Protein 9JIT (pdb70)

Nearest PDB structures (foldseek):
  7kqx-assembly1_C  TM=1.008E+00  e=2.133E-24  Homo sapiens
  5eiz-assembly1_C  TM=1.008E+00  e=2.272E-24  Homo sapiens
  6oy8-assembly1_C  TM=1.008E+00  e=4.822E-24  Homo sapiens
  6oye-assembly1_C  TM=1.008E+00  e=5.820E-24  Homo sapiens
  5v70-assembly1_C  TM=1.008E+00  e=1.024E-23  Homo sapiens

Solvent-accessible surface area: 13210 Å² total; per-residue (Å²): 16,14,2,35,0,13,0,32,6,68,113,102,58,6,50,148,51,4,25,53,33,1,4,102,56,0,8,132,39,2,65,52,64,63,117,92,1,0,0,4,0,20,21,87,34,49,3,6,9,24,40,42,79,91,58,0,0,2,0,29,0,16,2,54,26,99,23,23,38,64,65,0,120,69,4,0,144,47,0,0,34,10,1,30,94,90,6,176,1,52,30,69,30,0,9,0,3,2,35,85,17,101,32,31,32,8,0,67,65,56,43,14,54,105,14,12,0,34,0,12,0,31,8,68,112,101,57,7,51,144,52,6,23,55,33,0,4,105,63,0,6,148,42,4,61,47,59,76,117,63,0,0,0,4,1,22,20,88,33,44,4,4,10,25,42,39,87,109,54,0,0,2,0,27,0,17,3,52,26,100,22,23,29,65,72,0,113,67,3,0,145,42,1,0,32,10,0,29,98,93,6,179,2,50,30,66,37,0,9,0,3,2,33,86,16,102,31,29,30,8,0,64,64,61,44,16,64,96,18,14,1,34,0,12,0,31,8,68,100,104,57,5,48,144,50,4,27,70,47,0,6,87,40,1,10,129,39,2,64,52,64,64,115,92,0,0,0,4,1,20,20,86,33,47,3,3,9,30,42,38,86,112,54,0,0,1,0,27,0,15,2,57,26,97,22,23,29,71,66,0,101,69,4,0,144,47,1,0,34,16,1,30,106,89,5,181,1,50,31,65,36,0,10,0,3,2,33,84,18,99,33,30,31,8,0,67,61,63,43,15,56,110

Organism: Homo sapiens (NCBI:txid9606)

GO terms:
  GO:0005737 cytoplasm (C, IDA)
  GO:0005886 plasma membrane (C, IDA)
  GO:0030336 negative regulation of cell migration (P, IMP)
  GO:0050178 phenylpyruvate tautomerase activity (F, IDA)
  GO:0005576 extracellular region (C, EXP)
  GO:0005737 cytoplasm (C, EXP)
  GO:0050178 phenylpyruvate tautomerase activity (F, EXP)
  GO:0070207 protein homotrimerization (P, IPI)
  GO:1904813 ficolin-1-rich granule lumen (C, TAS)
  GO:0034774 secretory granule lumen (C, TAS)
  GO:0005576 extracellular region (C, TAS)
  GO:0042802 identical protein binding (F, IPI)
  GO:0005515 protein binding (F, IPI)
  GO:0001819 positive regulation of cytokine production (P, IDA)
  GO:0005126 cytokine receptor binding (F, IDA)
  GO:0005576 extracellular region (C, IDA)
  GO:0009986 cell surface (C, IDA)
  GO:0042327 positive regulation of phosphorylation (P, IDA)
  GO:0043518 negative regulation of DNA damage response, signal transduction by p53 class mediator (P, IDA)
  GO:0010629 negative regulation of gene expression (P, IDA)

InterPro domains:
  IPR001398 Macrophage migration inhibitory factor [PF01187] (2-115)
  IPR001398 Macrophage migration inhibitory factor [PTHR11954] (1-114)
  IPR014347 Tautomerase/MIF superfamily [G3DSA:3.30.429.10] (1-115)
  IPR014347 Tautomerase/MIF superfamily [SSF55331] (2-115)
  IPR019829 Macrophage migration inhibitory factor, conserved site [PS01158] (55-69)

Structure (mmCIF, N/CA/C/O backbone):
data_9JIT
#
_entry.id   9JIT
#
_cell.length_a   67.789
_cell.length_b   67.932
_cell.length_c   86.771
_cell.angle_alpha   90.000
_cell.angle_beta   90.000
_cell.angle_gamma   90.000
#
_symmetry.space_group_name_H-M   'P 21 21 21'
#
loop_
_entity.id
_entity.type
_entity.pdbx_description
1 polymer 'Macrophage migration inhibitory factor'
2 non-polymer 'SULFATE ION'
3 non-polymer GLYCEROL
4 non-polymer 'ISOPROPYL ALCOHOL'
5 water water
#
loop_
_atom_site.group_PDB
_atom_site.id
_atom_site.type_symbol
_atom_site.label_atom_id
_atom_site.label_alt_id
_atom_site.label_comp_id
_atom_site.label_asym_id
_atom_site.label_entity_id
_atom_site.label_seq_id
_atom_site.pdbx_PDB_ins_code
_atom_site.Cartn_x
_atom_site.Cartn_y
_atom_site.Cartn_z
_atom_site.occupancy
_atom_site.B_iso_or_equiv
_atom_site.auth_seq_id
_atom_site.auth_comp_id
_atom_site.auth_asym_id
_atom_site.auth_atom_id
_atom_site.pdbx_PDB_model_num
ATOM 1 N N . PRO A 1 2 ? -30.722 19.082 -12.073 1.000 13.226 2 PRO A N 1
ATOM 2 C CA . PRO A 1 2 ? -29.537 18.439 -11.400 1.000 12.689 2 PRO A CA 1
ATOM 3 C C . PRO A 1 2 ? -30.034 17.176 -10.767 1.000 12.106 2 PRO A C 1
ATOM 4 O O . PRO A 1 2 ? -31.233 17.080 -10.443 1.000 14.365 2 PRO A O 1
ATOM 8 N N . MET A 1 3 ? -29.145 16.247 -10.562 1.000 10.836 3 MET A N 1
ATOM 9 C CA . MET A 1 3 ? -29.528 15.076 -9.816 1.000 11.722 3 MET A CA 1
ATOM 10 C C . MET A 1 3 ? -28.410 14.674 -8.874 1.000 10.009 3 MET A C 1
ATOM 11 O O . MET A 1 3 ? -27.224 14.785 -9.161 1.000 11.409 3 MET A O 1
ATOM 16 N N . PHE A 1 4 ? -28.845 14.241 -7.695 1.000 9.782 4 PHE A N 1
ATOM 17 C CA . PHE A 1 4 ? -27.962 13.937 -6.579 1.000 9.304 4 PHE A CA 1
ATOM 18 C C . PHE A 1 4 ? -28.276 12.555 -6.045 1.000 8.916 4 PHE A C 1
ATOM 19 O O . PHE A 1 4 ? -29.458 12.251 -5.812 1.000 10.256 4 PHE A O 1
ATOM 27 N N . ILE A 1 5 ? -27.251 11.748 -5.815 1.000 8.829 5 ILE A N 1
ATOM 28 C CA . ILE A 1 5 ? -27.394 10.458 -5.164 1.000 8.727 5 ILE A CA 1
ATOM 29 C C . ILE A 1 5 ? -26.482 10.429 -3.946 1.000 8.976 5 ILE A C 1
ATOM 30 O O . ILE A 1 5 ? -25.330 10.858 -4.005 1.000 9.371 5 ILE A O 1
ATOM 35 N N A VAL A 1 6 ? -27.007 9.859 -2.854 0.500 9.117 6 VAL A N 1
ATOM 36 N N B VAL A 1 6 ? -27.014 9.859 -2.854 0.500 9.185 6 VAL A N 1
ATOM 37 C CA A VAL A 1 6 ? -26.206 9.538 -1.677 0.500 9.493 6 VAL A CA 1
ATOM 38 C CA B VAL A 1 6 ? -26.279 9.533 -1.636 0.500 9.632 6 VAL A CA 1
ATOM 39 C C A VAL A 1 6 ? -26.352 8.050 -1.384 0.500 9.355 6 VAL A C 1
ATOM 40 C C B VAL A 1 6 ? -26.362 8.033 -1.417 0.500 9.326 6 VAL A C 1
ATOM 41 O O A VAL A 1 6 ? -27.456 7.554 -1.144 0.500 10.379 6 VAL A O 1
ATOM 42 O O B VAL A 1 6 ? -27.454 7.534 -1.140 0.500 10.317 6 VAL A O 1
ATOM 49 N N . ASN A 1 7 ? -25.222 7.340 -1.448 1.000 9.104 7 ASN A N 1
ATOM 50 C CA . ASN A 1 7 ? -25.112 5.959 -1.026 1.000 9.474 7 ASN A CA 1
ATOM 51 C C . ASN A 1 7 ? -24.578 5.941 0.395 1.000 9.481 7 ASN A C 1
ATOM 52 O O . ASN A 1 7 ? -23.548 6.542 0.660 1.000 10.036 7 ASN A O 1
ATOM 57 N N . THR A 1 8 ? -25.262 5.252 1.314 1.000 9.733 8 THR A N 1
ATOM 58 C CA . THR A 1 8 ? -24.851 5.240 2.707 1.000 9.860 8 THR A CA 1
ATOM 59 C C . THR A 1 8 ? -25.144 3.900 3.357 1.000 9.944 8 THR A C 1
ATOM 60 O O . THR A 1 8 ? -26.070 3.181 2.980 1.000 10.389 8 THR A O 1
ATOM 64 N N . ASN A 1 9 ? -24.340 3.602 4.378 1.000 10.366 9 ASN A N 1
ATOM 65 C CA . ASN A 1 9 ? -24.566 2.470 5.252 1.000 11.098 9 ASN A CA 1
ATOM 66 C C . ASN A 1 9 ? -25.521 2.780 6.392 1.000 12.081 9 ASN A C 1
ATOM 67 O O . ASN A 1 9 ? -25.899 1.861 7.126 1.000 14.918 9 ASN A O 1
ATOM 72 N N . VAL A 1 10 ? -25.955 4.015 6.563 1.000 11.828 10 VAL A N 1
ATOM 73 C CA . VAL A 1 10 ? -26.966 4.346 7.565 1.000 13.254 10 VAL A CA 1
ATOM 74 C C . VAL A 1 10 ? -28.254 3.593 7.232 1.000 13.576 10 VAL A C 1
ATOM 75 O O . VAL A 1 10 ? -28.647 3.507 6.048 1.000 13.695 10 VAL A O 1
ATOM 79 N N . PRO A 1 11 ? -28.945 3.021 8.242 1.000 14.055 11 PRO A N 1
ATOM 80 C CA . PRO A 1 11 ? -30.165 2.283 7.946 1.000 15.557 11 PRO A CA 1
ATOM 81 C C . PRO A 1 11 ? -31.310 3.172 7.499 1.000 14.678 11 PRO A C 1
ATOM 82 O O . PRO A 1 11 ? -31.399 4.338 7.886 1.000 15.614 11 PRO A O 1
ATOM 86 N N . ARG A 1 12 ? -32.264 2.565 6.788 1.000 15.115 12 ARG A N 1
ATOM 87 C CA . ARG A 1 12 ? -33.385 3.337 6.268 1.000 15.958 12 ARG A CA 1
ATOM 88 C C . ARG A 1 12 ? -34.153 4.041 7.391 1.000 16.714 12 ARG A C 1
ATOM 89 O O . ARG A 1 12 ? -34.606 5.163 7.181 1.000 18.039 12 ARG A O 1
ATOM 97 N N . ALA A 1 13 ? -34.323 3.398 8.559 1.000 18.405 13 ALA A N 1
ATOM 98 C CA . ALA A 1 13 ? -35.144 3.975 9.608 1.000 20.569 13 ALA A CA 1
ATOM 99 C C . ALA A 1 13 ? -34.486 5.213 10.190 1.000 19.709 13 ALA A C 1
ATOM 100 O O . ALA A 1 13 ? -35.165 5.986 10.844 1.000 22.845 13 ALA A O 1
ATOM 102 N N . SER A 1 14 ? -33.182 5.390 9.979 1.000 17.677 14 SER A N 1
ATOM 103 C CA . SER A 1 14 ? -32.439 6.550 10.423 1.000 17.804 14 SER A CA 1
ATOM 104 C C . SER A 1 14 ? -32.437 7.716 9.422 1.000 18.103 14 SER A C 1
ATOM 105 O O . SER A 1 14 ? -31.834 8.761 9.666 1.000 22.137 14 SER A O 1
ATOM 108 N N . VAL A 1 15 ? -33.059 7.553 8.258 1.000 15.459 15 VAL A N 1
ATOM 109 C CA . VAL A 1 15 ? -33.248 8.658 7.330 1.000 15.413 15 VAL A CA 1
ATOM 110 C C . VAL A 1 15 ? -34.526 9.377 7.734 1.000 16.108 15 VAL A C 1
ATOM 111 O O . VAL A 1 15 ? -35.598 8.761 7.681 1.000 18.435 15 VAL A O 1
ATOM 115 N N . PRO A 1 16 ? -34.469 10.626 8.201 1.000 15.605 16 PRO A N 1
ATOM 116 C CA . PRO A 1 16 ? -35.654 11.235 8.778 1.000 16.043 16 PRO A CA 1
ATOM 117 C C . PRO A 1 16 ? -36.695 11.567 7.733 1.000 14.837 16 PRO A C 1
ATOM 118 O O . PRO A 1 16 ? -36.391 11.872 6.577 1.000 15.028 16 PRO A O 1
ATOM 122 N N . ASP A 1 17 ? -37.938 11.609 8.179 1.000 15.015 17 ASP A N 1
ATOM 123 C CA . ASP A 1 17 ? -39.001 12.112 7.339 1.000 15.288 17 ASP A CA 1
ATOM 124 C C . ASP A 1 17 ? -38.682 13.541 6.900 1.000 14.147 17 ASP A C 1
ATOM 125 O O . ASP A 1 17 ? -38.164 14.340 7.677 1.000 16.253 17 ASP A O 1
ATOM 130 N N . GLY A 1 18 ? -38.934 13.805 5.609 1.000 13.948 18 GLY A N 1
ATOM 131 C CA . GLY A 1 18 ? -38.687 15.097 5.032 1.000 14.096 18 GLY A CA 1
ATOM 132 C C . GLY A 1 18 ? -37.335 15.265 4.367 1.000 12.668 18 GLY A C 1
ATOM 133 O O . GLY A 1 18 ? -37.079 16.310 3.777 1.000 13.405 18 GLY A O 1
ATOM 134 N N . PHE A 1 19 ? -36.467 14.259 4.476 1.000 12.316 19 PHE A N 1
ATOM 135 C CA . PHE A 1 19 ? -35.102 14.411 4.019 1.000 12.524 19 PHE A CA 1
ATOM 136 C C . PHE A 1 19 ? -34.996 14.664 2.516 1.000 11.623 19 PHE A C 1
ATOM 137 O O . PHE A 1 19 ? -34.216 15.504 2.080 1.000 12.349 19 PHE A O 1
ATOM 145 N N A LEU A 1 20 ? -35.740 13.888 1.694 0.500 11.486 20 LEU A N 1
ATOM 146 N N B LEU A 1 20 ? -35.736 13.924 1.707 0.500 11.628 20 LEU A N 1
ATOM 147 C CA A LEU A 1 20 ? -35.700 14.067 0.235 0.500 11.251 20 LEU A CA 1
ATOM 148 C CA B LEU A 1 20 ? -35.571 14.153 0.280 0.500 11.393 20 LEU A CA 1
ATOM 149 C C A LEU A 1 20 ? -36.123 15.490 -0.131 0.500 11.060 20 LEU A C 1
ATOM 150 C C B LEU A 1 20 ? -36.106 15.521 -0.130 0.500 11.163 20 LEU A C 1
ATOM 151 O O A LEU A 1 20 ? -35.540 16.123 -1.019 0.500 11.172 20 LEU A O 1
ATOM 152 O O B LEU A 1 20 ? -35.578 16.138 -1.058 0.500 11.144 20 LEU A O 1
ATOM 161 N N . SER A 1 21 ? -37.156 16.001 0.550 1.000 11.398 21 SER A N 1
ATOM 162 C CA . SER A 1 21 ? -37.624 17.355 0.279 1.000 12.092 21 SER A CA 1
ATOM 163 C C . SER A 1 21 ? -36.583 18.400 0.670 1.000 11.936 21 SER A C 1
ATOM 164 O O . SER A 1 21 ? -36.331 19.356 -0.071 1.000 12.626 21 SER A O 1
ATOM 167 N N . GLU A 1 22 ? -35.945 18.217 1.833 1.000 12.373 22 GLU A N 1
ATOM 168 C CA . GLU A 1 22 ? -34.906 19.134 2.260 1.000 13.096 22 GLU A CA 1
ATOM 169 C C . GLU A 1 22 ? -33.751 19.161 1.243 1.000 12.046 22 GLU A C 1
ATOM 170 O O . GLU A 1 22 ? -33.263 20.232 0.896 1.000 13.039 22 GLU A O 1
ATOM 176 N N . LEU A 1 23 ? -33.314 17.978 0.784 1.000 12.063 23 LEU A N 1
ATOM 177 C CA . LEU A 1 23 ? -32.263 17.925 -0.228 1.000 11.798 23 LEU A CA 1
ATOM 178 C C . LEU A 1 23 ? -32.682 18.668 -1.493 1.000 11.169 23 LEU A C 1
ATOM 179 O O . LEU A 1 23 ? -31.908 19.411 -2.087 1.000 12.434 23 LEU A O 1
ATOM 184 N N . THR A 1 24 ? -33.928 18.437 -1.926 1.000 11.171 24 THR A N 1
ATOM 185 C CA . THR A 1 24 ? -34.441 19.075 -3.130 1.000 10.657 24 THR A CA 1
ATOM 186 C C . THR A 1 24 ? -34.370 20.592 -3.003 1.000 11.005 24 THR A C 1
ATOM 187 O O . THR A 1 24 ? -33.887 21.308 -3.891 1.000 11.944 24 THR A O 1
ATOM 191 N N . GLN A 1 25 ? -34.886 21.090 -1.876 1.000 11.196 25 GLN A N 1
ATOM 192 C CA . GLN A 1 25 ? -34.945 22.520 -1.633 1.000 11.868 25 GLN A CA 1
ATOM 193 C C . GLN A 1 25 ? -33.568 23.147 -1.598 1.000 11.729 25 GLN A C 1
ATOM 194 O O . GLN A 1 25 ? -33.326 24.191 -2.208 1.000 13.265 25 GLN A O 1
ATOM 200 N N . GLN A 1 26 ? -32.673 22.536 -0.828 1.000 11.803 26 GLN A N 1
ATOM 201 C CA . GLN A 1 26 ? -31.363 23.107 -0.638 1.000 12.663 26 GLN A CA 1
ATOM 202 C C . GLN A 1 26 ? -30.526 23.048 -1.908 1.000 11.959 26 GLN A C 1
ATOM 203 O O . GLN A 1 26 ? -29.753 23.982 -2.186 1.000 12.582 26 GLN A O 1
ATOM 209 N N . LEU A 1 27 ? -30.674 21.991 -2.712 1.000 11.360 27 LEU A N 1
ATOM 210 C CA . LEU A 1 27 ? -29.961 21.919 -3.973 1.000 11.341 27 LEU A CA 1
ATOM 211 C C . LEU A 1 27 ? -30.520 22.899 -4.993 1.000 11.723 27 LEU A C 1
ATOM 212 O O . LEU A 1 27 ? -29.755 23.438 -5.799 1.000 12.914 27 LEU A O 1
ATOM 217 N N . ALA A 1 28 ? -31.836 23.130 -4.986 1.000 12.144 28 ALA A N 1
ATOM 218 C CA . ALA A 1 28 ? -32.410 24.143 -5.877 1.000 13.035 28 ALA A CA 1
ATOM 219 C C . ALA A 1 28 ? -31.763 25.473 -5.589 1.000 13.284 28 ALA A C 1
ATOM 220 O O . ALA A 1 28 ? -31.324 26.194 -6.482 1.000 14.977 28 ALA A O 1
ATOM 222 N N . GLN A 1 29 ? -31.693 25.825 -4.300 1.000 13.481 29 GLN A N 1
ATOM 223 C CA . GLN A 1 29 ? -31.116 27.119 -3.940 1.000 14.616 29 GLN A CA 1
ATOM 224 C C . GLN A 1 29 ? -29.627 27.211 -4.248 1.000 14.956 29 GLN A C 1
ATOM 225 O O . GLN A 1 29 ? -29.171 28.247 -4.708 1.000 17.374 29 GLN A O 1
ATOM 231 N N . ALA A 1 30 ? -28.892 26.144 -3.985 1.000 13.506 30 ALA A N 1
ATOM 232 C CA . ALA A 1 30 ? -27.453 26.160 -4.185 1.000 13.951 30 ALA A CA 1
ATOM 233 C C . ALA A 1 30 ? -27.090 26.259 -5.661 1.000 13.952 30 ALA A C 1
ATOM 234 O O . ALA A 1 30 ? -26.186 27.008 -6.023 1.000 14.786 30 ALA A O 1
ATOM 236 N N . THR A 1 31 ? -27.734 25.429 -6.488 1.000 13.951 31 THR A N 1
ATOM 237 C CA . THR A 1 31 ? -27.427 25.414 -7.912 1.000 14.276 31 THR A CA 1
ATOM 238 C C . THR A 1 31 ? -28.077 26.581 -8.646 1.000 14.214 31 THR A C 1
ATOM 239 O O . THR A 1 31 ? -27.719 26.883 -9.793 1.000 16.003 31 THR A O 1
ATOM 243 N N . GLY A 1 32 ? -29.101 27.173 -8.044 1.000 14.522 32 GLY A N 1
ATOM 244 C CA . GLY A 1 32 ? -29.888 28.183 -8.709 1.000 15.730 32 GLY A CA 1
ATOM 245 C C . GLY A 1 32 ? -30.931 27.633 -9.680 1.000 15.117 32 GLY A C 1
ATOM 246 O O . GLY A 1 32 ? -31.620 28.426 -10.315 1.000 18.455 32 GLY A O 1
ATOM 247 N N . LYS A 1 33 ? -31.050 26.327 -9.817 1.000 14.750 33 LYS A N 1
ATOM 248 C CA . LYS A 1 33 ? -32.018 25.738 -10.745 1.000 14.436 33 LYS A CA 1
ATOM 249 C C . LYS A 1 33 ? -33.350 25.549 -10.055 1.000 13.466 33 LYS A C 1
ATOM 250 O O . LYS A 1 33 ? -33.440 25.412 -8.827 1.000 14.344 33 LYS A O 1
ATOM 256 N N . PRO A 1 34 ? -34.469 25.576 -10.796 1.000 13.159 34 PRO A N 1
ATOM 257 C CA . PRO A 1 34 ? -35.769 25.443 -10.150 1.000 12.784 34 PRO A CA 1
ATOM 258 C C . PRO A 1 34 ? -35.931 24.071 -9.530 1.000 11.247 34 PRO A C 1
ATOM 259 O O . PRO A 1 34 ? -35.414 23.092 -10.025 1.000 12.153 34 PRO A O 1
ATOM 263 N N . PRO A 1 35 ? -36.672 23.993 -8.374 1.000 12.158 35 PRO A N 1
ATOM 264 C CA . PRO A 1 35 ? -36.849 22.706 -7.703 1.000 11.422 35 PRO A CA 1
ATOM 265 C C . PRO A 1 35 ? -37.521 21.656 -8.580 1.000 10.844 35 PRO A C 1
ATOM 266 O O . PRO A 1 35 ? -37.238 20.479 -8.426 1.000 11.048 35 PRO A O 1
ATOM 270 N N . GLN A 1 36 ? -38.350 22.069 -9.541 1.000 11.392 36 GLN A N 1
ATOM 271 C CA . GLN A 1 36 ? -38.956 21.144 -10.482 1.000 11.445 36 GLN A CA 1
ATOM 272 C C . GLN A 1 36 ? -37.908 20.337 -11.267 1.000 11.409 36 GLN A C 1
ATOM 273 O O . GLN A 1 36 ? -38.222 19.252 -11.767 1.000 12.759 36 GLN A O 1
ATOM 279 N N . TYR A 1 37 ? -36.696 20.863 -11.411 1.000 11.071 37 TYR A N 1
ATOM 280 C CA . TYR A 1 37 ? -35.654 20.202 -12.171 1.000 11.827 37 TYR A CA 1
ATOM 281 C C . TYR A 1 37 ? -34.656 19.455 -11.287 1.000 11.092 37 TYR A C 1
ATOM 282 O O . TYR A 1 37 ? -33.687 18.887 -11.830 1.000 12.489 37 TYR A O 1
ATOM 291 N N . ILE A 1 38 ? -34.842 19.439 -9.978 1.000 10.332 38 ILE A N 1
ATOM 292 C CA . ILE A 1 38 ? -33.921 18.751 -9.080 1.000 10.150 38 ILE A CA 1
ATOM 293 C C . ILE A 1 38 ? -34.454 17.355 -8.795 1.000 9.779 38 ILE A C 1
ATOM 294 O O . ILE A 1 38 ? -35.609 17.203 -8.368 1.000 10.761 38 ILE A O 1
ATOM 299 N N . ALA A 1 39 ? -33.603 16.342 -8.966 1.000 9.555 39 ALA A N 1
ATOM 300 C CA . ALA A 1 39 ? -33.926 14.975 -8.594 1.000 9.696 39 ALA A CA 1
ATOM 301 C C . ALA A 1 39 ? -32.931 14.494 -7.545 1.000 9.515 39 ALA A C 1
ATOM 302 O O . ALA A 1 39 ? -31.734 14.823 -7.615 1.000 10.379 39 ALA A O 1
ATOM 304 N N . VAL A 1 40 ? -33.428 13.728 -6.590 1.000 9.477 40 VAL A N 1
ATOM 305 C CA . VAL A 1 40 ? -32.642 13.252 -5.464 1.000 9.439 40 VAL A CA 1
ATOM 306 C C . VAL A 1 40 ? -32.908 11.780 -5.247 1.000 9.392 40 VAL A C 1
ATOM 307 O O . VAL A 1 40 ? -34.014 11.277 -5.474 1.000 10.587 40 VAL A O 1
ATOM 311 N N . HIS A 1 41 ? -31.902 11.098 -4.719 1.000 9.585 41 HIS A N 1
ATOM 312 C CA . HIS A 1 41 ? -31.932 9.639 -4.577 1.000 9.392 41 HIS A CA 1
ATOM 313 C C . HIS A 1 41 ? -31.070 9.272 -3.386 1.000 9.101 41 HIS A C 1
ATOM 314 O O . HIS A 1 41 ? -29.902 9.649 -3.339 1.000 9.783 41 HIS A O 1
ATOM 321 N N . VAL A 1 42 ? -31.656 8.591 -2.392 1.000 9.411 42 VAL A N 1
ATOM 322 C CA . VAL A 1 42 ? -30.944 8.175 -1.199 1.000 9.576 42 VAL A CA 1
ATOM 323 C C . VAL A 1 42 ? -30.984 6.663 -1.133 1.000 9.667 42 VAL A C 1
ATOM 324 O O . VAL A 1 42 ? -32.072 6.069 -1.258 1.000 10.589 42 VAL A O 1
ATOM 328 N N . VAL A 1 43 ? -29.811 6.043 -0.924 1.000 9.832 43 VAL A N 1
ATOM 329 C CA . VAL A 1 43 ? -29.665 4.593 -0.948 1.000 10.305 43 VAL A CA 1
ATOM 330 C C . VAL A 1 43 ? -29.102 4.176 0.389 1.000 10.411 43 VAL A C 1
ATOM 331 O O . VAL A 1 43 ? -27.881 4.197 0.589 1.000 10.608 43 VAL A O 1
ATOM 335 N N . PRO A 1 44 ? -29.971 3.813 1.360 1.000 11.173 44 PRO A N 1
ATOM 336 C CA . PRO A 1 44 ? -29.502 3.423 2.693 1.000 11.312 44 PRO A CA 1
ATOM 337 C C . PRO A 1 44 ? -29.141 1.941 2.758 1.000 10.730 44 PRO A C 1
ATOM 338 O O . PRO A 1 44 ? -29.290 1.196 1.782 1.000 11.233 44 PRO A O 1
ATOM 342 N N . ASP A 1 45 ? -28.685 1.514 3.941 1.000 11.124 45 ASP A N 1
ATOM 343 C CA . ASP A 1 45 ? -28.454 0.098 4.224 1.000 11.796 45 ASP A CA 1
ATOM 344 C C . ASP A 1 45 ? -27.371 -0.532 3.356 1.000 11.412 45 ASP A C 1
ATOM 345 O O . ASP A 1 45 ? -27.356 -1.750 3.199 1.000 12.922 45 ASP A O 1
ATOM 350 N N . GLN A 1 46 ? -26.434 0.257 2.825 1.000 10.594 46 GLN A N 1
ATOM 351 C CA . GLN A 1 46 ? -25.457 -0.300 1.904 1.000 10.661 46 GLN A CA 1
ATOM 352 C C . GLN A 1 46 ? -24.277 -0.942 2.628 1.000 10.532 46 GLN A C 1
ATOM 353 O O . GLN A 1 46 ? -23.898 -0.554 3.731 1.000 11.983 46 GLN A O 1
ATOM 359 N N A LEU A 1 47 ? -23.672 -1.905 1.945 0.500 10.274 47 LEU A N 1
ATOM 360 N N B LEU A 1 47 ? -23.674 -1.915 1.945 0.500 10.508 47 LEU A N 1
ATOM 361 C CA A LEU A 1 47 ? -22.452 -2.582 2.364 0.500 10.764 47 LEU A CA 1
ATOM 362 C CA B LEU A 1 47 ? -22.434 -2.581 2.332 0.500 11.046 47 LEU A CA 1
ATOM 363 C C A LEU A 1 47 ? -21.270 -1.751 1.864 0.500 10.461 47 LEU A C 1
ATOM 364 C C B LEU A 1 47 ? -21.269 -1.729 1.853 0.500 10.690 47 LEU A C 1
ATOM 365 O O A LEU A 1 47 ? -20.966 -1.724 0.670 0.500 11.419 47 LEU A O 1
ATOM 366 O O B LEU A 1 47 ? -20.955 -1.709 0.664 0.500 11.531 47 LEU A O 1
ATOM 375 N N . MET A 1 48 ? -20.683 -0.976 2.783 1.000 11.025 48 MET A N 1
ATOM 376 C CA . MET A 1 48 ? -19.679 0.022 2.449 1.000 11.450 48 MET A CA 1
ATOM 377 C C . MET A 1 48 ? -18.623 0.119 3.523 1.000 12.015 48 MET A C 1
ATOM 378 O O . MET A 1 48 ? -18.884 -0.160 4.704 1.000 14.208 48 MET A O 1
ATOM 383 N N . ALA A 1 49 ? -17.464 0.586 3.114 1.000 11.501 49 ALA A N 1
ATOM 384 C CA . ALA A 1 49 ? -16.414 0.975 4.048 1.000 12.175 49 ALA A CA 1
ATOM 385 C C . ALA A 1 49 ? -15.776 2.251 3.513 1.000 11.422 49 ALA A C 1
ATOM 386 O O . ALA A 1 49 ? -15.728 2.506 2.306 1.000 11.687 49 ALA A O 1
ATOM 388 N N . PHE A 1 50 ? -15.293 3.058 4.453 1.000 11.461 50 PHE A N 1
ATOM 389 C CA . PHE A 1 50 ? -14.604 4.303 4.150 1.000 11.320 50 PHE A CA 1
ATOM 390 C C . PHE A 1 50 ? -13.340 4.277 4.977 1.000 11.217 50 PHE A C 1
ATOM 391 O O . PHE A 1 50 ? -13.386 4.199 6.204 1.000 11.720 50 PHE A O 1
ATOM 399 N N . GLY A 1 51 ? -12.190 4.267 4.307 1.000 12.033 51 GLY A N 1
ATOM 400 C CA . GLY A 1 51 ? -10.915 4.214 5.001 1.000 13.639 51 GLY A CA 1
ATOM 401 C C . GLY A 1 51 ? -10.718 2.959 5.809 1.000 14.111 51 GLY A C 1
ATOM 402 O O . GLY A 1 51 ? -9.956 3.028 6.764 1.000 17.869 51 GLY A O 1
ATOM 403 N N . GLY A 1 52 ? -11.371 1.860 5.424 1.000 13.527 52 GLY A N 1
ATOM 404 C CA . GLY A 1 52 ? -11.219 0.592 6.093 1.000 15.376 52 GLY A CA 1
ATOM 405 C C . GLY A 1 52 ? -12.185 0.370 7.228 1.000 15.452 52 GLY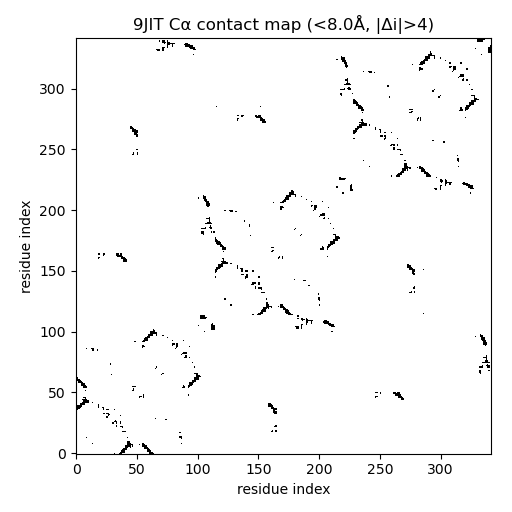 A C 1
ATOM 406 O O . GLY A 1 52 ? -11.962 -0.597 7.929 1.000 22.385 52 GLY A O 1
ATOM 407 N N . SER A 1 53 ? -13.124 1.258 7.505 1.000 12.656 53 SER A N 1
ATOM 408 C CA . SER A 1 53 ? -14.048 1.067 8.613 1.000 13.485 53 SER A CA 1
ATOM 409 C C . SER A 1 53 ? -15.467 1.360 8.180 1.000 13.309 53 SER A C 1
ATOM 410 O O . SER A 1 53 ? -15.708 2.005 7.152 1.000 13.052 53 SER A O 1
ATOM 413 N N A SER A 1 54 ? -16.423 0.991 9.037 0.500 15.396 54 SER A N 1
ATOM 414 N N B SER A 1 54 ? -16.431 0.861 8.963 0.500 14.767 54 SER A N 1
ATOM 415 C CA A SER A 1 54 ? -17.828 0.963 8.655 0.500 16.769 54 SER A CA 1
ATOM 416 C CA B SER A 1 54 ? -17.839 0.986 8.598 0.500 14.204 54 SER A CA 1
ATOM 417 C C A SER A 1 54 ? -18.704 1.795 9.594 0.500 15.434 54 SER A C 1
ATOM 418 C C B SER A 1 54 ? -18.694 1.783 9.595 0.500 14.268 54 SER A C 1
ATOM 419 O O A SER A 1 54 ? -19.899 1.528 9.633 0.500 15.711 54 SER A O 1
ATOM 420 O O B SER A 1 54 ? -19.889 1.517 9.632 0.500 14.727 54 SER A O 1
ATOM 425 N N . GLU A 1 55 ? -18.157 2.846 10.245 1.000 14.704 55 GLU A N 1
ATOM 426 C CA . GLU A 1 55 ? -18.996 3.872 10.863 1.000 14.689 55 GLU A CA 1
ATOM 427 C C . GLU A 1 55 ? -19.803 4.537 9.751 1.000 13.318 55 GLU A C 1
ATOM 428 O O . GLU A 1 55 ? -19.462 4.377 8.536 1.000 14.073 55 GLU A O 1
ATOM 434 N N . PRO A 1 56 ? -20.840 5.295 10.085 1.000 14.489 56 PRO A N 1
ATOM 435 C CA . PRO A 1 56 ? -21.597 5.945 9.039 1.000 13.345 56 PRO A CA 1
ATOM 436 C C . PRO A 1 56 ? -20.695 6.694 8.057 1.000 12.314 56 PRO A C 1
ATOM 437 O O . PRO A 1 56 ? -19.749 7.390 8.426 1.000 12.618 56 PRO A O 1
ATOM 441 N N . CYS A 1 57 ? -21.006 6.527 6.757 1.000 11.390 57 CYS A N 1
ATOM 442 C CA . CYS A 1 57 ? -20.280 7.185 5.674 1.000 10.827 57 CYS A CA 1
ATOM 443 C C . CYS A 1 57 ? -21.245 7.434 4.524 1.000 10.360 57 CYS A C 1
ATOM 444 O O . CYS A 1 57 ? -22.348 6.890 4.507 1.000 10.954 57 CYS A O 1
ATOM 447 N N . ALA A 1 58 ? -20.796 8.241 3.553 1.000 10.016 58 ALA A N 1
ATOM 448 C CA . ALA A 1 58 ? -21.609 8.518 2.371 1.000 10.065 58 ALA A CA 1
ATOM 449 C C . ALA A 1 58 ? -20.713 8.683 1.169 1.000 9.628 58 ALA A C 1
ATOM 450 O O . ALA A 1 58 ? -19.713 9.391 1.230 1.000 10.649 58 ALA A O 1
ATOM 452 N N . LEU A 1 59 ? -21.135 8.083 0.045 1.000 9.106 59 LEU A N 1
ATOM 453 C CA . LEU A 1 59 ? -20.476 8.213 -1.251 1.000 9.424 59 LEU A CA 1
ATOM 454 C C . LEU A 1 59 ? -21.535 8.756 -2.201 1.000 9.189 59 LEU A C 1
ATOM 455 O O . LEU A 1 59 ? -22.574 8.112 -2.399 1.000 9.538 59 LEU A O 1
ATOM 460 N N . CYS A 1 60 ? -21.258 9.896 -2.814 1.000 9.226 60 CYS A N 1
ATOM 461 C CA . CYS A 1 60 ? -22.288 10.673 -3.495 1.000 9.182 60 CYS A CA 1
ATOM 462 C C . CYS A 1 60 ? -21.837 11.144 -4.872 1.000 8.894 60 CYS A C 1
ATOM 463 O O . CYS A 1 60 ? -20.640 11.256 -5.151 1.000 9.476 60 CYS A O 1
ATOM 466 N N . HIS A 1 61 ? -22.827 11.492 -5.697 1.000 8.629 61 HIS A N 1
ATOM 467 C CA . HIS A 1 61 ? -22.594 12.105 -6.999 1.000 8.867 61 HIS A CA 1
ATOM 468 C C . HIS A 1 61 ? -23.610 13.209 -7.198 1.000 9.274 61 HIS A C 1
ATOM 469 O O . HIS A 1 61 ? -24.810 13.002 -6.958 1.000 11.057 61 HIS A O 1
ATOM 476 N N . LEU A 1 62 ? -23.162 14.334 -7.744 1.000 9.164 62 LEU A N 1
ATOM 477 C CA . LEU A 1 62 ? -24.020 15.433 -8.217 1.000 9.472 62 LEU A CA 1
ATOM 478 C C . LEU A 1 62 ? -23.744 15.627 -9.689 1.000 9.393 62 LEU A C 1
ATOM 479 O O . LEU A 1 62 ? -22.618 15.975 -10.054 1.000 10.692 62 LEU A O 1
ATOM 484 N N . HIS A 1 63 ? -24.759 15.397 -10.516 1.000 9.387 63 HIS A N 1
ATOM 485 C CA . HIS A 1 63 ? -24.689 15.628 -11.964 1.0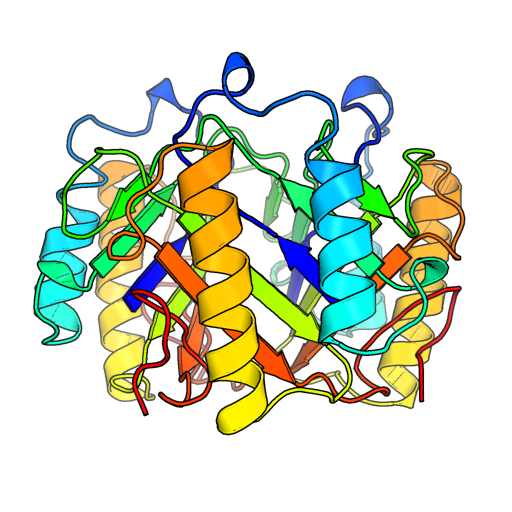00 10.163 63 HIS A CA 1
ATOM 486 C C . HIS A 1 63 ? -25.489 16.880 -12.260 1.000 10.439 63 HIS A C 1
ATOM 487 O O . HIS A 1 63 ? -26.666 16.974 -11.905 1.000 11.802 63 HIS A O 1
ATOM 494 N N . SER A 1 64 ? -24.871 17.882 -12.890 1.000 10.521 64 SER A N 1
ATOM 495 C CA . SER A 1 64 ? -25.538 19.143 -13.177 1.000 10.818 64 SER A CA 1
ATOM 496 C C . SER A 1 64 ? -25.102 19.632 -14.536 1.000 10.504 64 SER A C 1
ATOM 497 O O . SER A 1 64 ? -23.935 19.517 -14.890 1.000 11.141 64 SER A O 1
ATOM 500 N N . ILE A 1 65 ? -26.021 20.269 -15.261 1.000 10.913 65 ILE A N 1
ATOM 501 C CA . ILE A 1 65 ? -25.691 20.935 -16.519 1.000 10.845 65 ILE A CA 1
ATOM 502 C C . ILE A 1 65 ? -25.186 22.326 -16.149 1.000 11.339 65 ILE A C 1
ATOM 503 O O . ILE A 1 65 ? -25.955 23.243 -15.876 1.000 12.758 65 ILE A O 1
ATOM 508 N N . GLY A 1 66 ? -23.866 22.465 -16.066 1.000 11.780 66 GLY A N 1
ATOM 509 C CA . GLY A 1 66 ? -23.285 23.681 -15.556 1.000 12.373 66 GLY A CA 1
ATOM 510 C C . GLY A 1 66 ? -23.446 23.825 -14.051 1.000 11.862 66 GLY A C 1
ATOM 511 O O . GLY A 1 66 ? -23.828 22.901 -13.351 1.000 12.490 66 GLY A O 1
ATOM 512 N N . LYS A 1 67 ? -23.037 25.008 -13.563 1.000 12.194 67 LYS A N 1
ATOM 513 C CA . LYS A 1 67 ? -23.066 25.320 -12.131 1.000 12.142 67 LYS A CA 1
ATOM 514 C C . LYS A 1 67 ? -22.112 24.409 -11.352 1.000 11.731 67 LYS A C 1
ATOM 515 O O . LYS A 1 67 ? -22.306 24.187 -10.165 1.000 13.922 67 LYS A O 1
ATOM 521 N N . ILE A 1 68 ? -21.032 23.979 -11.998 1.000 11.965 68 ILE A N 1
ATOM 522 C CA . ILE A 1 68 ? -19.984 2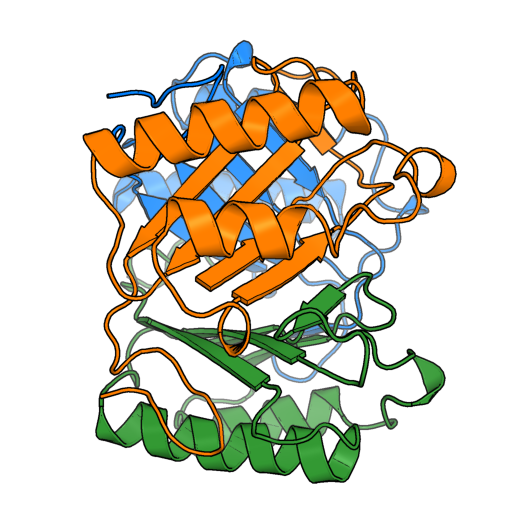3.166 -11.391 1.000 11.696 68 ILE A CA 1
ATOM 523 C C . ILE A 1 68 ? -18.671 23.926 -11.553 1.000 12.723 68 ILE A C 1
ATOM 524 O O . ILE A 1 68 ? -18.331 24.370 -12.656 1.000 15.036 68 ILE A O 1
ATOM 529 N N . GLY A 1 69 ? -17.904 24.073 -10.490 1.000 12.827 69 GLY A N 1
ATOM 530 C CA . GLY A 1 69 ? -16.616 24.749 -10.573 1.000 13.574 69 GLY A CA 1
ATOM 531 C C . GLY A 1 69 ? -16.002 24.839 -9.186 1.000 12.993 69 GLY A C 1
ATOM 532 O O . GLY A 1 69 ? -16.617 24.455 -8.200 1.000 13.045 69 GLY A O 1
ATOM 533 N N . GLY A 1 70 ? -14.786 25.339 -9.115 1.000 14.452 70 GLY A N 1
ATOM 534 C CA . GLY A 1 70 ? -14.062 25.271 -7.859 1.000 15.451 70 GLY A CA 1
ATOM 535 C C . GLY A 1 70 ? -14.796 25.853 -6.662 1.000 13.917 70 GLY A C 1
ATOM 536 O O . GLY A 1 70 ? -14.934 25.205 -5.630 1.000 13.922 70 GLY A O 1
ATOM 537 N N . ALA A 1 71 ? -15.205 27.117 -6.782 1.000 14.704 71 ALA A N 1
ATOM 538 C CA . ALA A 1 71 ? -15.828 27.784 -5.655 1.000 14.837 71 ALA A CA 1
ATOM 539 C C . ALA A 1 71 ? -17.229 27.242 -5.405 1.000 13.678 71 ALA A C 1
ATOM 540 O O . ALA A 1 71 ? -17.627 27.040 -4.259 1.000 14.339 71 ALA A O 1
ATOM 542 N N . GLN A 1 72 ? -17.982 26.986 -6.487 1.000 12.814 72 GLN A N 1
ATOM 543 C CA . GLN A 1 72 ? -19.316 26.438 -6.331 1.000 12.596 72 GLN A CA 1
ATOM 544 C C . GLN A 1 72 ? -19.264 25.095 -5.614 1.000 12.058 72 GLN A C 1
ATOM 545 O O . GLN A 1 72 ? -20.090 24.814 -4.742 1.000 12.608 72 GLN A O 1
ATOM 551 N N . ASN A 1 73 ? -18.313 24.257 -6.000 1.000 11.673 73 ASN A N 1
ATOM 552 C CA . ASN A 1 73 ? -18.240 22.919 -5.448 1.000 11.357 73 ASN A CA 1
ATOM 553 C C . ASN A 1 73 ? -17.847 22.963 -3.963 1.000 11.532 73 ASN A C 1
ATOM 554 O O . ASN A 1 73 ? -18.297 22.110 -3.187 1.000 12.058 73 ASN A O 1
ATOM 559 N N . ARG A 1 74 ? -17.003 23.913 -3.562 1.000 11.937 74 ARG A N 1
ATOM 560 C CA . ARG A 1 74 ? -16.707 24.062 -2.135 1.000 12.883 74 ARG A CA 1
ATOM 561 C C . ARG A 1 74 ? -17.987 24.393 -1.373 1.000 13.135 74 ARG A C 1
ATOM 562 O O . ARG A 1 74 ? -18.231 23.856 -0.280 1.000 13.815 74 ARG A O 1
ATOM 570 N N . SER A 1 75 ? -18.804 25.293 -1.947 1.000 13.243 75 SER A N 1
ATOM 571 C CA . SER A 1 75 ? -20.037 25.668 -1.293 1.000 13.749 75 SER A CA 1
ATOM 572 C C . SER A 1 75 ? -21.017 24.498 -1.227 1.000 12.715 75 SER A C 1
ATOM 573 O O . SER A 1 75 ? -21.648 24.263 -0.195 1.000 13.498 75 SER A O 1
ATOM 576 N N . TYR A 1 76 ? -21.136 23.726 -2.311 1.000 11.838 76 TYR A N 1
ATOM 577 C CA . TYR A 1 76 ? -22.010 22.557 -2.289 1.000 12.051 76 TYR A CA 1
ATOM 578 C C . TYR A 1 76 ? -21.552 21.554 -1.241 1.000 11.716 76 TYR A C 1
ATOM 579 O O . TYR A 1 76 ? -22.374 20.906 -0.591 1.000 12.261 76 TYR A O 1
ATOM 588 N N . SER A 1 77 ? -20.252 21.397 -1.086 1.000 11.470 77 SER A N 1
ATOM 589 C CA . SER A 1 77 ? -19.699 20.416 -0.153 1.000 11.828 77 SER A CA 1
ATOM 590 C C . SER A 1 77 ? -19.996 20.810 1.291 1.000 12.143 77 SER A C 1
ATOM 591 O O . SER A 1 77 ? -20.338 19.963 2.120 1.000 12.737 77 SER A O 1
ATOM 594 N N . LYS A 1 78 ? -19.854 22.088 1.606 1.000 12.481 78 LYS A N 1
ATOM 595 C CA . LYS A 1 78 ? -20.193 22.560 2.943 1.000 13.597 78 LYS A CA 1
ATOM 596 C C . LYS A 1 78 ? -21.678 22.314 3.211 1.000 13.260 78 LYS A C 1
ATOM 597 O O . LYS A 1 78 ? -22.099 21.829 4.280 1.000 13.804 78 LYS A O 1
ATOM 603 N N . LEU A 1 79 ? -22.523 22.652 2.247 1.000 12.731 79 LEU A N 1
ATOM 604 C CA . LEU A 1 79 ? -23.958 22.468 2.376 1.000 13.445 79 LEU A CA 1
ATOM 605 C C . LEU A 1 79 ? -24.319 20.994 2.590 1.000 12.731 79 LEU A C 1
ATOM 606 O O . LEU A 1 79 ? -25.066 20.624 3.495 1.000 13.314 79 LEU A O 1
ATOM 611 N N . LEU A 1 80 ? -23.820 20.130 1.694 1.000 12.054 80 LEU A N 1
ATOM 612 C CA . LEU A 1 80 ? -24.230 18.741 1.701 1.000 12.304 80 LEU A CA 1
ATOM 613 C C . LEU A 1 80 ? -23.624 17.974 2.871 1.000 12.129 80 LEU A C 1
ATOM 614 O O . LEU A 1 80 ? -24.323 17.164 3.493 1.000 12.488 80 LEU A O 1
ATOM 619 N N . CYS A 1 81 ? -22.358 18.209 3.196 1.000 12.220 81 CYS A N 1
ATOM 620 C CA . CYS A 1 81 ? -21.807 17.593 4.398 1.000 12.802 81 CYS A CA 1
ATOM 621 C C . CYS A 1 81 ? -22.590 18.072 5.619 1.000 12.397 81 CYS A C 1
ATOM 622 O O . CYS A 1 81 ? -22.817 17.292 6.553 1.000 13.388 81 CYS A O 1
ATOM 625 N N . GLY A 1 82 ? -23.008 19.334 5.658 1.000 13.169 82 GLY A N 1
ATOM 626 C CA . GLY A 1 82 ? -23.764 19.807 6.814 1.000 13.876 82 GLY A CA 1
ATOM 627 C C . GLY A 1 82 ? -25.074 19.070 6.964 1.000 13.427 82 GLY A C 1
ATOM 628 O O . GLY A 1 82 ? -25.453 18.687 8.067 1.000 14.216 82 GLY A O 1
ATOM 629 N N . LEU A 1 83 ? -25.763 18.856 5.844 1.000 13.157 83 LEU A N 1
ATOM 630 C CA . LEU A 1 83 ? -27.018 18.122 5.874 1.000 13.110 83 LEU A CA 1
ATOM 631 C C . LEU A 1 83 ? -26.812 16.669 6.290 1.000 12.765 83 LEU A C 1
ATOM 632 O O . LEU A 1 83 ? -27.607 16.114 7.064 1.000 13.682 83 LEU A O 1
ATOM 637 N N . LEU A 1 84 ? -25.794 16.016 5.733 1.000 11.909 84 LEU A N 1
ATOM 638 C CA . LEU A 1 84 ? -25.570 14.616 6.070 1.000 11.957 84 LEU A CA 1
ATOM 639 C C . LEU A 1 84 ? -25.162 14.471 7.538 1.000 12.343 84 LEU A C 1
ATOM 640 O O . LEU A 1 84 ? -25.530 13.485 8.170 1.000 13.297 84 LEU A O 1
ATOM 645 N N . ALA A 1 85 ? -24.413 15.440 8.085 1.000 12.445 85 ALA A N 1
ATOM 646 C CA . ALA A 1 85 ? -24.038 15.414 9.495 1.000 13.040 85 ALA A CA 1
ATOM 647 C C . ALA A 1 85 ? -25.274 15.621 10.364 1.000 13.924 85 ALA A C 1
ATOM 648 O O . ALA A 1 85 ? -25.503 14.877 11.317 1.000 15.459 85 ALA A O 1
ATOM 650 N N . GLU A 1 86 ? -26.064 16.649 10.055 1.000 14.098 86 GLU A N 1
ATOM 651 C CA . GLU A 1 86 ? -27.188 16.996 10.910 1.000 15.164 86 GLU A CA 1
ATOM 652 C C . GLU A 1 86 ? -28.261 15.920 10.880 1.000 15.046 86 GLU A C 1
ATOM 653 O O . GLU A 1 86 ? -28.852 15.573 11.901 1.000 17.422 86 GLU A O 1
ATOM 659 N N . ARG A 1 87 ? -28.584 15.428 9.681 1.000 13.642 87 ARG A N 1
ATOM 660 C CA . ARG A 1 87 ? -29.744 14.577 9.493 1.000 13.831 87 ARG A CA 1
ATOM 661 C C . ARG A 1 87 ? -29.418 13.086 9.593 1.000 13.884 87 ARG A C 1
ATOM 662 O O . ARG A 1 87 ? -30.247 12.329 10.110 1.000 15.826 87 ARG A O 1
ATOM 670 N N . LEU A 1 88 ? -28.279 12.648 9.050 1.000 13.464 88 LEU A N 1
ATOM 671 C CA . LEU A 1 88 ? -27.909 11.245 9.035 1.000 13.312 88 LEU A CA 1
ATOM 672 C C . LEU A 1 88 ? -26.795 10.916 10.033 1.000 13.355 88 LEU A C 1
ATOM 673 O O . LEU A 1 88 ? -26.415 9.743 10.159 1.000 14.262 88 LEU A O 1
ATOM 678 N N . ARG A 1 89 ? -26.258 11.932 10.728 1.000 13.547 89 ARG A N 1
ATOM 679 C CA . ARG A 1 89 ? -25.200 11.737 11.723 1.000 14.117 89 ARG A CA 1
ATOM 680 C C . ARG A 1 89 ? -23.936 11.142 11.100 1.000 13.486 89 ARG A C 1
ATOM 681 O O . ARG A 1 89 ? -23.231 10.373 11.730 1.000 16.758 89 ARG A O 1
ATOM 689 N N . ILE A 1 90 ? -23.625 11.554 9.882 1.000 12.301 90 ILE A N 1
ATOM 690 C CA . ILE A 1 90 ? -22.417 11.117 9.189 1.000 11.838 90 ILE A CA 1
ATOM 691 C C . ILE A 1 90 ? -21.346 12.202 9.337 1.000 12.015 90 ILE A C 1
ATOM 692 O O . ILE A 1 90 ? -21.570 13.366 9.020 1.000 13.074 90 ILE A O 1
ATOM 697 N N A SER A 1 91 ? -20.178 11.837 9.846 0.500 11.846 91 SER A N 1
ATOM 698 N N B SER A 1 91 ? -20.150 11.794 9.781 0.500 12.144 91 SER A N 1
ATOM 699 C CA A SER A 1 91 ? -19.107 12.813 9.946 0.500 11.829 91 SER A CA 1
ATOM 700 C CA B SER A 1 91 ? -19.004 12.692 9.894 0.500 12.575 91 SER A CA 1
ATOM 701 C C A SER A 1 91 ? -18.707 13.305 8.565 0.500 12.040 91 SER A C 1
ATOM 702 C C B SER A 1 91 ? -18.594 13.269 8.539 0.500 12.158 91 SER A C 1
ATOM 703 O O A SER A 1 91 ? -18.624 12.503 7.638 0.500 11.279 91 SER A O 1
ATOM 704 O O B SER A 1 91 ? -18.374 12.505 7.581 0.500 11.200 91 SER A O 1
ATOM 709 N N . PRO A 1 92 ? -18.423 14.615 8.409 1.000 12.539 92 PRO A N 1
ATOM 710 C CA . PRO A 1 92 ? -17.994 15.156 7.121 1.000 12.292 92 PRO A CA 1
ATOM 711 C C . PRO A 1 92 ? -16.739 14.535 6.537 1.000 11.649 92 PRO A C 1
ATOM 712 O O . PRO A 1 92 ? -16.572 14.492 5.318 1.000 12.339 92 PRO A O 1
ATOM 716 N N . ASP A 1 93 ? -15.835 14.028 7.398 1.000 12.090 93 ASP A N 1
ATOM 717 C CA . ASP A 1 93 ? -14.615 13.393 6.915 1.000 12.325 93 ASP A CA 1
ATOM 718 C C . ASP A 1 93 ? -14.844 11.979 6.413 1.000 11.440 93 ASP A C 1
ATOM 719 O O . ASP A 1 93 ? -13.875 11.338 5.981 1.000 12.185 93 ASP A O 1
ATOM 724 N N . ARG A 1 94 ? -16.100 11.510 6.413 1.000 10.818 94 ARG A N 1
ATOM 725 C CA . ARG A 1 94 ? -16.486 10.211 5.861 1.000 10.616 94 ARG A CA 1
ATOM 726 C C . ARG A 1 94 ? -17.503 10.383 4.729 1.000 10.388 94 ARG A C 1
ATOM 727 O O . ARG A 1 94 ? -18.303 9.485 4.471 1.000 10.714 94 ARG A O 1
ATOM 735 N N . VAL A 1 95 ? -17.404 11.507 4.018 1.000 10.413 95 VAL A N 1
ATOM 736 C CA . VAL A 1 95 ? -18.241 11.813 2.867 1.000 9.995 95 VAL A CA 1
ATOM 737 C C . VAL A 1 95 ? -17.344 12.111 1.669 1.000 9.879 95 VAL A C 1
ATOM 738 O O . VAL A 1 95 ? -16.479 12.979 1.764 1.000 10.600 95 VAL A O 1
ATOM 742 N N . TYR A 1 96 ? -17.608 11.442 0.534 1.000 9.577 96 TYR A N 1
ATOM 743 C CA . TYR A 1 96 ? -17.094 11.889 -0.754 1.000 9.478 96 TYR A CA 1
ATOM 744 C C . TYR A 1 96 ? -18.260 12.297 -1.644 1.000 9.165 96 TYR A C 1
ATOM 745 O O . TYR A 1 96 ? -19.268 11.566 -1.705 1.000 10.015 96 TYR A O 1
ATOM 754 N N . ILE A 1 97 ? -18.116 13.415 -2.350 1.000 9.359 97 ILE A N 1
ATOM 755 C CA . ILE A 1 97 ? -19.096 13.872 -3.324 1.000 9.206 97 ILE A CA 1
ATOM 756 C C . ILE A 1 97 ? -18.379 14.112 -4.640 1.000 9.595 97 ILE A C 1
ATOM 757 O O . ILE A 1 97 ? -17.512 14.969 -4.719 1.000 11.341 97 ILE A O 1
ATOM 762 N N . ASN A 1 98 ? -18.741 13.390 -5.684 1.000 9.185 98 ASN A N 1
ATOM 763 C CA . ASN A 1 98 ? -18.191 13.637 -7.013 1.000 9.427 98 ASN A CA 1
ATOM 764 C C . ASN A 1 98 ? -19.100 14.582 -7.776 1.000 9.246 98 ASN A C 1
ATOM 765 O O . ASN A 1 98 ? -20.307 14.322 -7.890 1.000 10.227 98 ASN A O 1
ATOM 770 N N . TYR A 1 99 ? -18.521 15.659 -8.309 1.000 9.155 99 TYR A N 1
ATOM 771 C CA . TYR A 1 99 ? -19.254 16.662 -9.077 1.000 9.172 99 TYR A CA 1
ATOM 772 C C . TYR A 1 99 ? -18.989 16.436 -10.552 1.000 9.604 99 TYR A C 1
ATOM 773 O O . TYR A 1 99 ? -17.824 16.339 -10.972 1.000 10.891 99 TYR A O 1
ATOM 782 N N . HIS A 1 100 ? -20.067 16.365 -11.338 1.000 9.557 100 HIS A N 1
ATOM 783 C CA . HIS A 1 100 ? -20.006 16.045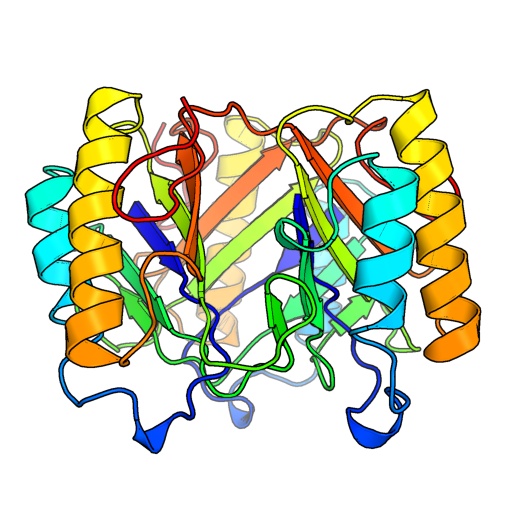 -12.757 1.000 9.744 100 HIS A CA 1
ATOM 784 C C . HIS A 1 100 ? -20.738 17.129 -13.555 1.000 10.013 100 HIS A C 1
ATOM 785 O O . HIS A 1 100 ? -21.959 17.261 -13.427 1.000 10.897 100 HIS A O 1
ATOM 792 N N . ASP A 1 101 ? -19.988 17.889 -14.350 1.000 10.262 101 ASP A N 1
ATOM 793 C CA . ASP A 1 101 ? -20.551 18.927 -15.202 1.000 11.002 101 ASP A CA 1
ATOM 794 C C . ASP A 1 101 ? -20.991 18.302 -16.513 1.000 11.123 101 ASP A C 1
ATOM 795 O O . ASP A 1 101 ? -20.167 18.005 -17.344 1.000 14.970 101 ASP A O 1
ATOM 800 N N . MET A 1 102 ? -22.272 18.121 -16.702 1.000 10.784 102 MET A N 1
ATOM 801 C CA . MET A 1 102 ? -22.833 17.482 -17.879 1.000 10.674 102 MET A CA 1
ATOM 802 C C . MET A 1 102 ? -23.117 18.509 -18.972 1.000 11.218 102 MET A C 1
ATOM 803 O O . MET A 1 102 ? -23.616 19.601 -18.713 1.000 12.569 102 MET A O 1
ATOM 808 N N . ASN A 1 103 ? -22.824 18.146 -20.212 1.000 11.415 103 ASN A N 1
ATOM 809 C CA . ASN A 1 103 ? -23.276 18.933 -21.344 1.000 11.951 103 ASN A CA 1
ATOM 810 C C . ASN A 1 103 ? -24.766 18.651 -21.584 1.000 11.153 103 ASN A C 1
ATOM 811 O O . ASN A 1 103 ? -25.226 17.525 -21.462 1.000 10.834 103 ASN A O 1
ATOM 816 N N . ALA A 1 104 ? -25.505 19.703 -21.985 1.000 11.662 104 ALA A N 1
ATOM 817 C CA . ALA A 1 104 ? -26.943 19.557 -22.191 1.000 11.509 104 ALA A CA 1
ATOM 818 C C . ALA A 1 104 ? -27.291 18.469 -23.202 1.000 11.248 104 ALA A C 1
ATOM 819 O O . ALA A 1 104 ? -28.310 17.791 -23.069 1.000 12.164 104 ALA A O 1
ATOM 821 N N . ALA A 1 105 ? -26.481 18.320 -24.257 1.000 11.321 105 ALA A N 1
ATOM 822 C CA . ALA A 1 105 ? -26.732 17.297 -25.272 1.000 11.725 105 ALA A CA 1
ATOM 823 C C . ALA A 1 105 ? -26.531 15.877 -24.760 1.000 11.491 105 ALA A C 1
ATOM 824 O O . ALA A 1 105 ? -26.936 14.929 -25.438 1.000 12.187 105 ALA A O 1
ATOM 826 N N . ASN A 1 106 ? -25.875 15.745 -23.595 1.000 10.525 106 ASN A N 1
ATOM 827 C CA . ASN A 1 106 ? -25.611 14.464 -22.946 1.000 10.174 106 ASN A CA 1
ATOM 828 C C . ASN A 1 106 ? -26.561 14.176 -21.782 1.000 10.202 106 ASN A C 1
ATOM 829 O O . ASN A 1 106 ? -26.295 13.271 -20.991 1.000 10.402 106 ASN A O 1
ATOM 834 N N . VAL A 1 107 ? -27.695 14.900 -21.716 1.000 10.365 107 VAL A N 1
ATOM 835 C CA . VAL A 1 107 ? -28.732 14.601 -20.746 1.000 10.137 107 VAL A CA 1
ATOM 836 C C . VAL A 1 107 ? -30.058 14.414 -21.468 1.000 10.230 107 VAL A C 1
ATOM 837 O O . VAL A 1 107 ? -30.572 15.345 -22.096 1.000 11.166 107 VAL A O 1
ATOM 841 N N . GLY A 1 108 ? -30.574 13.191 -21.361 1.000 10.246 108 GLY A N 1
ATOM 842 C CA . GLY A 1 108 ? -31.894 12.879 -21.867 1.000 10.826 108 GLY A CA 1
ATOM 843 C C . GLY A 1 108 ? -32.992 13.159 -20.862 1.000 10.643 108 GLY A C 1
ATOM 844 O O . GLY A 1 108 ? -32.810 12.977 -19.652 1.000 10.907 108 GLY A O 1
ATOM 845 N N . TRP A 1 109 ? -34.139 13.584 -21.385 1.000 11.253 109 TRP A N 1
ATOM 846 C CA . TRP A 1 109 ? -35.306 13.922 -20.608 1.000 11.199 109 TRP A CA 1
ATOM 847 C C . TRP A 1 109 ? -36.473 14.052 -21.568 1.000 11.335 109 TRP A C 1
ATOM 84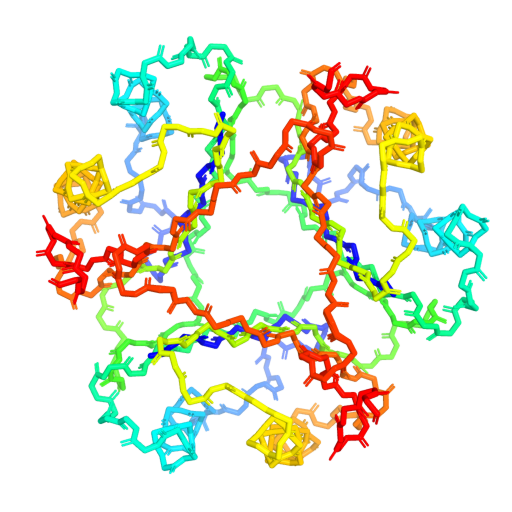8 O O . TRP A 1 109 ? -36.314 14.645 -22.637 1.000 12.226 109 TRP A O 1
ATOM 859 N N . ASN A 1 110 ? -37.647 13.520 -21.224 1.000 11.477 110 ASN A N 1
ATOM 860 C CA . ASN A 1 110 ? -38.849 13.812 -22.002 1.000 11.608 110 ASN A CA 1
ATOM 861 C C . ASN A 1 110 ? -38.664 13.492 -23.494 1.000 12.172 110 ASN A C 1
ATOM 862 O O . ASN A 1 110 ? -39.062 14.279 -24.352 1.000 13.974 110 ASN A O 1
ATOM 867 N N . ASN A 1 111 ? -38.116 12.307 -23.795 1.000 12.195 111 ASN A N 1
ATOM 868 C CA . ASN A 1 111 ? -38.014 11.780 -25.161 1.000 12.946 111 ASN A CA 1
ATOM 869 C C . ASN A 1 111 ? -36.950 12.483 -26.026 1.000 13.257 111 ASN A C 1
ATOM 870 O O . ASN A 1 111 ? -36.851 12.145 -27.200 1.000 14.816 111 ASN A O 1
ATOM 875 N N . SER A 1 112 ? -36.166 13.398 -25.447 1.000 12.377 112 SER A N 1
ATOM 876 C CA . SER A 1 112 ? -35.144 14.095 -26.200 1.000 12.128 112 SER A CA 1
ATOM 877 C C . SER A 1 112 ? -33.990 14.418 -25.266 1.000 12.001 112 SER A C 1
ATOM 878 O O . SER A 1 112 ? -33.834 13.712 -24.262 1.000 13.446 112 SER A O 1
ATOM 881 N N . THR A 1 113 ? -33.182 15.407 -25.580 1.000 12.081 113 THR A N 1
ATOM 882 C CA . THR A 1 113 ? -32.155 15.888 -24.678 1.000 11.896 113 THR A CA 1
ATOM 883 C C . THR A 1 113 ? -32.448 17.327 -24.290 1.000 11.811 113 THR A C 1
ATOM 884 O O . THR A 1 113 ? -33.403 17.937 -24.782 1.000 13.402 113 THR A O 1
ATOM 888 N N . PHE A 1 114 ? -31.617 17.875 -23.391 1.000 11.557 114 PHE A N 1
ATOM 889 C CA . PHE A 1 114 ? -31.682 19.270 -23.018 1.000 13.526 114 PHE A CA 1
ATOM 890 C C . PHE A 1 114 ? -30.948 20.163 -24.038 1.000 13.342 114 PHE A C 1
ATOM 891 O O . PHE A 1 114 ? -30.933 21.373 -23.861 1.000 14.847 114 PHE A O 1
ATOM 899 N N . ALA A 1 115 ? -30.362 19.630 -25.090 1.000 14.301 115 ALA A N 1
ATOM 900 C CA . ALA A 1 115 ? -29.680 20.510 -26.038 1.000 15.077 115 ALA A CA 1
ATOM 901 C C . ALA A 1 115 ? -30.625 21.560 -26.641 1.000 15.696 115 ALA A C 1
ATOM 902 O O . ALA A 1 115 ? -31.754 21.193 -27.003 1.000 17.337 115 ALA A O 1
ATOM 905 N N . PRO B 1 2 ? -21.729 -1.092 -24.061 1.000 13.548 2 PRO B N 1
ATOM 906 C CA . PRO B 1 2 ? -22.614 -0.170 -23.346 1.000 13.722 2 PRO B CA 1
ATOM 907 C C . PRO B 1 2 ? -23.044 -0.756 -22.019 1.000 12.573 2 PRO B C 1
ATOM 908 O O . PRO B 1 2 ? -23.244 -1.958 -21.889 1.000 14.273 2 PRO B O 1
ATOM 912 N N . MET B 1 3 ? -23.236 0.123 -21.057 1.000 12.016 3 MET B N 1
ATOM 913 C CA . MET B 1 3 ? -23.721 -0.226 -19.723 1.000 12.715 3 MET B CA 1
ATOM 914 C C . MET B 1 3 ? -24.838 0.748 -19.395 1.000 10.953 3 MET B C 1
ATOM 915 O O . MET B 1 3 ? -24.608 1.959 -19.373 1.000 12.286 3 MET B O 1
ATOM 920 N N . PHE B 1 4 ? -26.016 0.231 -19.095 1.000 10.396 4 PHE B N 1
ATOM 921 C CA . PHE B 1 4 ? -27.173 1.057 -18.796 1.000 10.082 4 PHE B CA 1
ATOM 922 C C . PHE B 1 4 ? -27.724 0.705 -17.420 1.000 9.682 4 PHE B C 1
ATOM 923 O O . PHE B 1 4 ? -27.944 -0.469 -17.141 1.000 10.962 4 PHE B O 1
ATOM 931 N N . ILE B 1 5 ? -27.932 1.727 -16.585 1.000 9.237 5 ILE B N 1
ATOM 932 C CA . ILE B 1 5 ? -28.592 1.548 -15.295 1.000 8.880 5 ILE B CA 1
ATOM 933 C C . ILE B 1 5 ? -29.826 2.432 -15.247 1.000 9.006 5 ILE B C 1
ATOM 934 O O . ILE B 1 5 ? -29.786 3.608 -15.640 1.000 9.584 5 ILE B O 1
ATOM 939 N N A VAL B 1 6 ? -30.924 1.863 -14.723 0.500 9.107 6 VAL B N 1
ATOM 940 N N B VAL B 1 6 ? -30.880 1.855 -14.703 0.500 9.303 6 VAL B N 1
ATOM 941 C CA A VAL B 1 6 ? -32.131 2.621 -14.387 0.500 9.668 6 VAL B CA 1
ATOM 942 C CA B VAL B 1 6 ? -32.102 2.572 -14.383 0.500 10.089 6 VAL B CA 1
ATOM 943 C C A VAL B 1 6 ? -32.416 2.449 -12.895 0.500 9.245 6 VAL B C 1
ATOM 944 C C B VAL B 1 6 ? -32.339 2.446 -12.884 0.500 9.577 6 VAL B C 1
ATOM 945 O O A VAL B 1 6 ? -32.661 1.349 -12.411 0.500 10.296 6 VAL B O 1
ATOM 946 O O B VAL B 1 6 ? -32.549 1.345 -12.399 0.500 10.653 6 VAL B O 1
ATOM 953 N N . ASN B 1 7 ? -32.355 3.567 -12.174 1.000 9.216 7 ASN B N 1
ATOM 954 C CA . ASN B 1 7 ? -32.785 3.639 -10.774 1.000 9.375 7 ASN B CA 1
ATOM 955 C C . ASN B 1 7 ? -34.212 4.176 -10.760 1.000 9.212 7 ASN B C 1
ATOM 956 O O . ASN B 1 7 ? -34.486 5.210 -11.357 1.000 9.891 7 ASN B O 1
ATOM 961 N N . THR B 1 8 ? -35.125 3.491 -10.064 1.000 9.261 8 THR B N 1
ATOM 962 C CA . THR B 1 8 ? -36.515 3.903 -10.055 1.000 9.606 8 THR B CA 1
ATOM 963 C C . THR B 1 8 ? -37.155 3.592 -8.715 1.000 9.505 8 THR B C 1
ATOM 964 O O . THR B 1 8 ? -36.778 2.656 -8.028 1.000 9.884 8 THR B O 1
ATOM 968 N N . ASN B 1 9 ? -38.172 4.398 -8.394 1.000 10.099 9 ASN B N 1
ATOM 969 C CA . ASN B 1 9 ? -39.043 4.166 -7.253 1.000 10.650 9 ASN B CA 1
ATOM 970 C C . ASN B 1 9 ? -40.187 3.208 -7.574 1.000 11.935 9 ASN B C 1
ATOM 971 O O . ASN B 1 9 ? -40.928 2.845 -6.663 1.000 14.559 9 ASN B O 1
ATOM 976 N N . VAL B 1 10 ? -40.345 2.765 -8.814 1.000 11.538 10 VAL B N 1
ATOM 977 C CA . VAL B 1 10 ? -41.374 1.763 -9.132 1.000 13.204 10 VAL B CA 1
ATOM 978 C C . VAL B 1 10 ? -41.010 0.487 -8.373 1.000 13.044 10 VAL B C 1
ATOM 979 O O . VAL B 1 10 ? -39.844 0.105 -8.317 1.000 13.904 10 VAL B O 1
ATOM 983 N N . PRO B 1 11 ? -42.005 -0.220 -7.812 1.000 13.893 11 PRO B N 1
ATOM 984 C CA . PRO B 1 11 ? -41.698 -1.443 -7.099 1.000 15.326 11 PRO B CA 1
ATOM 985 C C . PRO B 1 11 ? -41.259 -2.571 -7.997 1.000 14.195 11 PRO B C 1
ATOM 986 O O . PRO B 1 11 ? -41.635 -2.663 -9.171 1.000 14.760 11 PRO B O 1
ATOM 990 N N . ARG B 1 12 ? -40.526 -3.523 -7.405 1.000 14.661 12 ARG B N 1
ATOM 991 C CA . ARG B 1 12 ? -40.004 -4.645 -8.150 1.000 15.214 12 ARG B CA 1
ATOM 992 C C . ARG B 1 12 ? -41.105 -5.410 -8.873 1.000 16.049 12 ARG B C 1
ATOM 993 O O . ARG B 1 12 ? -40.888 -5.845 -9.995 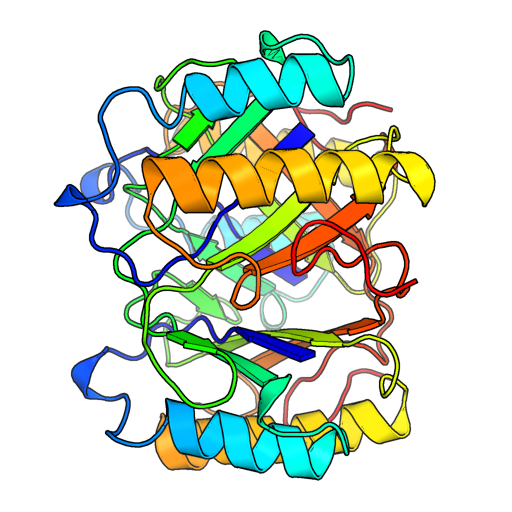1.000 16.939 12 ARG B O 1
ATOM 1001 N N . ALA B 1 13 ? -42.258 -5.591 -8.227 1.000 17.427 13 ALA B N 1
ATOM 1002 C CA . ALA B 1 13 ? -43.308 -6.411 -8.821 1.000 19.625 13 ALA B CA 1
ATOM 1003 C C . ALA B 1 13 ? -43.869 -5.757 -10.071 1.000 19.276 13 ALA B C 1
ATOM 1004 O O . ALA B 1 13 ? -44.548 -6.425 -10.840 1.000 23.929 13 ALA B O 1
ATOM 1006 N N . SER B 1 14 ? -43.668 -4.453 -10.265 1.000 16.967 14 SER B N 1
ATOM 1007 C CA . SER B 1 14 ? -44.133 -3.726 -11.431 1.000 17.995 14 SER B CA 1
ATOM 1008 C C . SER B 1 14 ? -43.106 -3.683 -12.566 1.000 18.034 14 SER B C 1
ATOM 1009 O O . SER B 1 14 ? -43.385 -3.102 -13.613 1.000 21.964 14 SER B O 1
ATOM 1012 N N . VAL B 1 15 ? -41.948 -4.319 -12.408 1.000 15.500 15 VAL B N 1
ATOM 1013 C CA . VAL B 1 15 ? -41.013 -4.468 -13.500 1.000 14.951 15 VAL B CA 1
ATOM 1014 C C . VAL B 1 15 ? -41.394 -5.760 -14.205 1.000 15.477 15 VAL B C 1
ATOM 1015 O O . VAL B 1 15 ? -41.310 -6.817 -13.600 1.000 18.262 15 VAL B O 1
ATOM 1019 N N . PRO B 1 16 ? -41.850 -5.723 -15.475 1.000 15.455 16 PRO B N 1
ATOM 1020 C CA . PRO B 1 16 ? -42.376 -6.915 -16.111 1.000 16.161 16 PRO B CA 1
ATOM 1021 C C . PRO B 1 16 ? -41.288 -7.920 -16.421 1.000 14.832 16 PRO B C 1
ATOM 1022 O O . PRO B 1 16 ? -40.143 -7.584 -16.716 1.000 14.680 16 PRO B O 1
ATOM 1026 N N . ASP B 1 17 ? -41.699 -9.192 -16.393 1.000 14.753 17 ASP B N 1
ATOM 1027 C CA . ASP B 1 17 ? -40.820 -10.228 -16.892 1.000 14.988 17 ASP B CA 1
ATOM 1028 C C . ASP B 1 17 ? -40.389 -9.916 -18.329 1.000 14.370 17 ASP B C 1
ATOM 1029 O O . ASP B 1 17 ? -41.194 -9.477 -19.144 1.000 16.155 17 ASP B O 1
ATOM 1034 N N . GLY B 1 18 ? -39.103 -10.132 -18.619 1.000 13.935 18 GLY B N 1
ATOM 1035 C CA . GLY B 1 18 ? -38.588 -9.867 -19.959 1.000 13.596 18 GLY B CA 1
ATOM 1036 C C . GLY B 1 18 ? -37.924 -8.498 -20.125 1.000 12.353 18 GLY B C 1
ATOM 1037 O O . GLY B 1 18 ? -37.338 -8.243 -21.175 1.000 13.179 18 GLY B O 1
ATOM 1038 N N . PHE B 1 19 ? -38.012 -7.631 -19.092 1.000 12.235 19 PHE B N 1
ATOM 1039 C CA . PHE B 1 19 ? -37.584 -6.268 -19.274 1.000 12.355 19 PHE B CA 1
ATOM 1040 C C . PHE B 1 19 ? -36.077 -6.148 -19.520 1.000 11.378 19 PHE B C 1
ATOM 1041 O O . PHE B 1 19 ? -35.670 -5.355 -20.379 1.000 12.437 19 PHE B O 1
ATOM 1049 N N . LEU B 1 20 ? -35.232 -6.891 -18.787 1.000 11.371 20 LEU B N 1
ATOM 1050 C CA . LEU B 1 20 ? -33.809 -6.768 -19.031 1.000 11.514 20 LEU B CA 1
ATOM 1051 C C . LEU B 1 20 ? -33.442 -7.205 -20.451 1.000 11.019 20 LEU B C 1
ATOM 1052 O O . LEU B 1 20 ? -32.543 -6.614 -21.070 1.000 11.459 20 LEU B O 1
ATOM 1057 N N A SER B 1 21 ? -34.043 -8.313 -20.870 0.500 10.888 21 SER B N 1
ATOM 1058 N N B SER B 1 21 ? -34.162 -8.170 -21.027 0.500 11.467 21 SER B N 1
ATOM 1059 C CA A SER B 1 21 ? -33.844 -8.785 -22.228 0.500 11.338 21 SER B CA 1
ATOM 1060 C CA B SER B 1 21 ? -33.845 -8.644 -22.375 0.500 12.041 21 SER B CA 1
ATOM 1061 C C A SER B 1 21 ? -34.260 -7.732 -23.267 0.500 11.460 21 SER B C 1
ATOM 1062 C C B SER B 1 21 ? -34.257 -7.600 -23.395 0.500 11.572 21 SER B C 1
ATOM 1063 O O A SER B 1 21 ? -33.518 -7.532 -24.225 0.500 11.950 21 SER B O 1
ATOM 1064 O O B SER B 1 21 ? -33.583 -7.267 -24.386 0.500 12.032 21 SER B O 1
ATOM 1069 N N . GLU B 1 22 ? -35.431 -7.064 -23.121 1.000 11.859 22 GLU B N 1
ATOM 1070 C CA . GLU B 1 22 ? -35.894 -6.017 -24.019 1.000 12.795 22 GLU B CA 1
ATOM 1071 C C . GLU B 1 22 ? -34.925 -4.839 -24.060 1.000 12.072 22 GLU B C 1
ATOM 1072 O O . GLU B 1 22 ? -34.575 -4.335 -25.132 1.000 12.922 22 GLU B O 1
ATOM 1078 N N . LEU B 1 23 ? -34.453 -4.418 -22.886 1.000 11.799 23 LEU B N 1
ATOM 1079 C CA . LEU B 1 23 ? -33.473 -3.337 -22.834 1.000 11.929 23 LEU B CA 1
ATOM 1080 C C . LEU B 1 23 ? -32.218 -3.720 -23.609 1.000 11.517 23 LEU B C 1
ATOM 1081 O O . LEU B 1 23 ? -31.642 -2.901 -24.331 1.000 12.529 23 LEU B O 1
ATOM 1086 N N . THR B 1 24 ? -31.727 -4.941 -23.395 1.000 11.166 24 THR B N 1
ATOM 1087 C CA . THR B 1 24 ? -30.524 -5.407 -24.063 1.000 11.198 24 THR B CA 1
ATOM 1088 C C . THR B 1 24 ? -30.681 -5.310 -25.590 1.000 11.263 24 THR B C 1
ATOM 1089 O O . THR B 1 24 ? -29.828 -4.807 -26.298 1.000 12.235 24 THR B O 1
ATOM 1093 N N . GLN B 1 25 ? -31.781 -5.893 -26.070 1.000 11.529 25 GLN B N 1
ATOM 1094 C CA . GLN B 1 25 ? -32.031 -5.958 -27.497 1.000 11.792 25 GLN B CA 1
ATOM 1095 C C . GLN B 1 25 ? -32.147 -4.577 -28.122 1.000 12.091 25 GLN B C 1
ATOM 1096 O O . GLN B 1 25 ? -31.573 -4.298 -29.182 1.000 13.332 25 GLN B O 1
ATOM 1102 N N . GLN B 1 26 ? -32.938 -3.710 -27.468 1.000 12.114 26 GLN B N 1
ATOM 1103 C CA . GLN B 1 26 ? -33.184 -2.400 -28.032 1.000 12.461 26 GLN B CA 1
ATOM 1104 C C . GLN B 1 26 ? -31.927 -1.516 -27.985 1.000 11.932 26 GLN B C 1
ATOM 1105 O O . GLN B 1 26 ? -31.693 -0.732 -28.913 1.000 13.065 26 GLN B O 1
ATOM 1111 N N . LEU B 1 27 ? -31.124 -1.635 -26.917 1.000 12.076 27 LEU B N 1
ATOM 1112 C CA . LEU B 1 27 ? -29.878 -0.895 -26.861 1.000 12.048 27 LEU B CA 1
ATOM 1113 C C . LEU B 1 27 ? -28.881 -1.396 -27.905 1.000 12.655 27 LEU B C 1
ATOM 1114 O O . LEU B 1 27 ? -28.140 -0.586 -28.482 1.000 13.595 27 LEU B O 1
ATOM 1119 N N . ALA B 1 28 ? -28.805 -2.709 -28.122 1.000 12.757 28 ALA B N 1
ATOM 1120 C CA . ALA B 1 28 ? -27.897 -3.206 -29.150 1.000 13.867 28 ALA B CA 1
ATOM 1121 C C . ALA B 1 28 ? -28.245 -2.588 -30.489 1.000 14.587 28 ALA B C 1
ATOM 1122 O O . ALA B 1 28 ? -27.380 -2.087 -31.227 1.000 16.052 28 ALA B O 1
ATOM 1124 N N . GLN B 1 29 ? -29.547 -2.578 -30.814 1.000 13.831 29 GLN B N 1
ATOM 1125 C CA . GLN B 1 29 ? -29.951 -2.073 -32.110 1.000 15.100 29 GLN B CA 1
ATOM 1126 C C . GLN B 1 29 ? -29.757 -0.580 -32.244 1.000 14.423 29 GLN B C 1
ATOM 1127 O O . GLN B 1 29 ? -29.314 -0.108 -33.300 1.000 16.555 29 GLN B O 1
ATOM 1133 N N . ALA B 1 30 ? -30.054 0.174 -31.175 1.000 13.508 30 ALA B N 1
ATOM 1134 C CA . ALA B 1 30 ? -29.940 1.629 -31.226 1.000 14.221 30 ALA B CA 1
ATOM 1135 C C . ALA B 1 30 ? -28.483 2.078 -31.325 1.000 13.801 30 ALA B C 1
ATOM 1136 O O . ALA B 1 30 ? -28.164 3.007 -32.040 1.000 14.726 30 ALA B O 1
ATOM 1138 N N . THR B 1 31 ? -27.606 1.464 -30.521 1.000 13.614 31 THR B N 1
ATOM 1139 C CA . THR B 1 31 ? -26.203 1.841 -30.490 1.000 14.024 31 THR B CA 1
ATOM 1140 C C . THR B 1 31 ? -25.420 1.251 -31.648 1.000 14.683 31 THR B C 1
ATOM 1141 O O . THR B 1 31 ? -24.322 1.728 -31.922 1.000 16.724 31 THR B O 1
ATOM 1145 N N . GLY B 1 32 ? -25.925 0.177 -32.280 1.000 15.048 32 GLY B N 1
ATOM 1146 C CA . GLY B 1 32 ? -25.144 -0.567 -33.255 1.000 15.606 32 GLY B CA 1
ATOM 1147 C C . GLY B 1 32 ? -24.185 -1.607 -32.649 1.000 16.508 32 GLY B C 1
ATOM 1148 O O . GLY B 1 32 ? -23.550 -2.417 -33.321 1.000 18.294 32 GLY B O 1
ATOM 1149 N N . LYS B 1 33 ? -24.087 -1.683 -31.363 1.000 15.649 33 LYS B N 1
ATOM 1150 C CA . LYS B 1 33 ? -23.120 -2.555 -30.727 1.000 15.452 33 LYS B CA 1
ATOM 1151 C C . LYS B 1 33 ? -23.657 -3.962 -30.702 1.000 14.528 33 LYS B C 1
ATOM 1152 O O . LYS B 1 33 ? -24.859 -4.201 -30.648 1.000 16.191 33 LYS B O 1
ATOM 1158 N N . PRO B 1 34 ? -22.768 -4.949 -30.708 1.000 15.288 34 PRO B N 1
ATOM 1159 C CA . PRO B 1 34 ? -23.187 -6.327 -30.573 1.000 15.822 34 PRO B CA 1
ATOM 1160 C C . PRO B 1 34 ? -23.878 -6.556 -29.236 1.000 14.602 34 PRO B C 1
ATOM 1161 O O . PRO B 1 34 ? -23.419 -6.064 -28.201 1.000 14.183 34 PRO B O 1
ATOM 1165 N N . PRO B 1 35 ? -24.947 -7.370 -29.206 1.000 14.710 35 PRO B N 1
ATOM 1166 C CA . PRO B 1 35 ? -25.636 -7.640 -27.951 1.000 14.448 35 PRO B CA 1
ATOM 1167 C C . PRO B 1 35 ? -24.741 -8.173 -26.854 1.000 13.294 35 PRO B C 1
ATOM 1168 O O . PRO B 1 35 ? -24.980 -7.907 -25.687 1.000 13.640 35 PRO B O 1
ATOM 1172 N N . GLN B 1 36 ? -23.713 -8.944 -27.218 1.000 14.322 36 GLN B N 1
ATOM 1173 C CA . GLN B 1 36 ? -22.793 -9.478 -26.242 1.000 15.549 36 GLN B CA 1
ATOM 1174 C C . GLN B 1 36 ? -22.112 -8.389 -25.418 1.000 13.380 36 GLN B C 1
ATOM 1175 O O . GLN B 1 36 ? -21.649 -8.714 -24.303 1.000 16.053 36 GLN B O 1
ATOM 1181 N N . TYR B 1 37 ? -21.988 -7.159 -25.920 1.000 13.767 37 TYR B N 1
ATOM 1182 C CA . TYR B 1 37 ? -21.336 -6.097 -25.181 1.000 13.596 37 TYR B CA 1
ATOM 1183 C C . TYR B 1 37 ? -22.290 -5.216 -24.401 1.000 13.313 37 TYR B C 1
ATOM 1184 O O . TYR B 1 37 ? -21.838 -4.276 -23.750 1.000 14.476 37 TYR B O 1
ATOM 1193 N N . ILE B 1 38 ? -23.589 -5.517 -24.412 1.000 11.795 38 ILE B N 1
ATOM 1194 C CA . ILE B 1 38 ? -24.549 -4.678 -23.734 1.000 11.273 38 ILE B CA 1
ATOM 1195 C C . ILE B 1 38 ? -24.810 -5.219 -22.342 1.000 10.736 38 ILE B C 1
ATOM 1196 O O . ILE B 1 38 ? -25.202 -6.379 -22.205 1.000 11.661 38 ILE B O 1
ATOM 1201 N N . ALA B 1 39 ? -24.637 -4.376 -21.314 1.000 10.476 39 ALA B N 1
ATOM 1202 C CA . ALA B 1 39 ? -24.973 -4.726 -19.940 1.000 10.229 39 ALA B CA 1
ATOM 1203 C C . ALA B 1 39 ? -26.069 -3.794 -19.444 1.000 9.958 39 ALA B C 1
ATOM 1204 O O . ALA B 1 39 ? -26.070 -2.597 -19.756 1.000 10.881 39 ALA B O 1
ATOM 1206 N N . VAL B 1 40 ? -27.024 -4.362 -18.706 1.000 9.864 40 VAL B N 1
ATOM 1207 C CA . VAL B 1 40 ? -28.185 -3.626 -18.227 1.000 9.882 40 VAL B CA 1
ATOM 1208 C C . VAL B 1 40 ? -28.397 -3.928 -16.752 1.000 9.984 40 VAL B C 1
ATOM 1209 O O . VAL B 1 40 ? -28.114 -5.028 -16.263 1.000 10.885 40 VAL B O 1
ATOM 1213 N N . HIS B 1 41 ? -28.962 -2.951 -16.041 1.000 10.072 41 HIS B N 1
ATOM 1214 C CA . HIS B 1 41 ? -29.086 -3.025 -14.586 1.000 9.804 41 HIS B CA 1
ATOM 1215 C C . HIS B 1 41 ? -30.302 -2.189 -14.198 1.000 9.419 41 HIS B C 1
ATOM 1216 O O . HIS B 1 41 ? -30.366 -1.011 -14.545 1.000 10.125 41 HIS B O 1
ATOM 1223 N N . VAL B 1 42 ? -31.270 -2.808 -13.528 1.000 9.597 42 VAL B N 1
ATOM 1224 C CA . VAL B 1 42 ? -32.484 -2.141 -13.101 1.000 9.690 42 VAL B CA 1
ATOM 1225 C C . VAL B 1 42 ? -32.554 -2.197 -11.587 1.000 9.778 42 VAL B C 1
ATOM 1226 O O . VAL B 1 42 ? -32.426 -3.288 -11.022 1.000 10.519 42 VAL B O 1
ATOM 1230 N N . VAL B 1 43 ? -32.800 -1.050 -10.952 1.000 9.984 43 VAL B N 1
ATOM 1231 C CA . VAL B 1 43 ? -32.805 -0.928 -9.501 1.000 10.576 43 VAL B CA 1
ATOM 1232 C C . VAL B 1 43 ? -34.142 -0.352 -9.064 1.000 10.084 43 VAL B C 1
ATOM 1233 O O . VAL B 1 43 ? -34.328 0.862 -9.073 1.000 10.610 43 VAL B O 1
ATOM 1237 N N . PRO B 1 44 ? -35.112 -1.219 -8.718 1.000 10.799 44 PRO B N 1
ATOM 1238 C CA . PRO B 1 44 ? -36.447 -0.766 -8.315 1.000 10.893 44 PRO B CA 1
ATOM 1239 C C . PRO B 1 44 ? -36.481 -0.433 -6.826 1.000 10.414 44 PRO B C 1
ATOM 1240 O O . PRO B 1 44 ? -35.498 -0.562 -6.089 1.000 10.978 44 PRO B O 1
ATOM 1244 N N . ASP B 1 45 ? -37.660 0.016 -6.370 1.000 10.900 45 ASP B N 1
ATOM 1245 C CA . ASP B 1 45 ? -37.942 0.215 -4.949 1.000 11.650 45 ASP B CA 1
ATOM 1246 C C . ASP B 1 45 ? -37.082 1.302 -4.326 1.000 10.775 45 ASP B C 1
ATOM 1247 O O . ASP B 1 45 ? -36.900 1.307 -3.106 1.000 12.586 45 ASP B O 1
ATOM 1252 N N . GLN B 1 46 ? -36.596 2.257 -5.108 1.000 10.330 46 GLN B N 1
ATOM 1253 C CA . GLN B 1 46 ? -35.677 3.253 -4.563 1.000 10.105 46 GLN B CA 1
ATOM 1254 C C . GLN B 1 46 ? -36.391 4.413 -3.894 1.000 10.136 46 GLN B C 1
ATOM 1255 O O . GLN B 1 46 ? -37.498 4.806 -4.277 1.000 11.443 46 GLN B O 1
ATOM 1261 N N . LEU B 1 47 ? -35.705 5.001 -2.922 1.000 9.972 47 LEU B N 1
ATOM 1262 C CA . LEU B 1 47 ? -36.105 6.223 -2.226 1.000 9.972 47 LEU B CA 1
ATOM 1263 C C . LEU B 1 47 ? -35.615 7.413 -3.049 1.000 9.828 47 LEU B C 1
ATOM 1264 O O . LEU B 1 47 ? -34.432 7.747 -3.034 1.000 10.912 47 LEU B O 1
ATOM 1269 N N . MET B 1 48 ? -36.544 7.996 -3.821 1.000 9.935 48 MET B N 1
ATOM 1270 C CA . MET B 1 48 ? -36.156 9.040 -4.764 1.000 10.522 48 MET B CA 1
ATOM 1271 C C . MET B 1 48 ? -37.281 10.017 -4.962 1.000 11.089 48 MET B C 1
ATOM 1272 O O . MET B 1 48 ? -38.441 9.712 -4.687 1.000 13.978 48 MET B O 1
ATOM 1277 N N . ALA B 1 49 ? -36.925 11.198 -5.452 1.000 10.669 49 ALA B N 1
ATOM 1278 C CA . ALA B 1 49 ? -37.887 12.215 -5.831 1.000 11.608 49 ALA B CA 1
ATOM 1279 C C . ALA B 1 49 ? -37.384 12.904 -7.076 1.000 10.401 49 ALA B C 1
ATOM 1280 O O . ALA B 1 49 ? -36.170 12.975 -7.341 1.000 10.793 49 ALA B O 1
ATOM 1282 N N . PHE B 1 50 ? -38.326 13.414 -7.848 1.000 10.786 50 PHE B N 1
ATOM 1283 C CA . PHE B 1 50 ? -38.051 14.140 -9.080 1.000 10.609 50 PHE B CA 1
ATOM 1284 C C . PHE B 1 50 ? -38.909 15.382 -8.984 1.000 10.563 50 PHE B C 1
ATOM 1285 O O . PHE B 1 50 ? -40.149 15.268 -8.892 1.000 11.284 50 PHE B O 1
ATOM 1293 N N . GLY B 1 51 ? -38.303 16.556 -8.990 1.000 10.962 51 GLY B N 1
ATOM 1294 C CA . GLY B 1 51 ? -39.047 17.798 -8.813 1.000 12.137 51 GLY B CA 1
ATOM 1295 C C . GLY B 1 51 ? -39.757 17.876 -7.478 1.000 12.614 51 GLY B C 1
ATOM 1296 O O . GLY B 1 51 ? -40.789 18.542 -7.363 1.000 14.780 51 GLY B O 1
ATOM 1297 N N . GLY B 1 52 ? -39.202 17.213 -6.477 1.000 12.566 52 GLY B N 1
ATOM 1298 C CA . GLY B 1 52 ? -39.800 17.232 -5.157 1.000 14.769 52 GLY B CA 1
ATOM 1299 C C . GLY B 1 52 ? -40.846 16.142 -4.959 1.000 15.034 52 GLY B C 1
ATOM 1300 O O . GLY B 1 52 ? -41.319 15.992 -3.821 1.000 19.377 52 GLY B O 1
ATOM 1301 N N . SER B 1 53 ? -41.278 15.464 -6.032 1.000 14.915 53 SER B N 1
ATOM 1302 C CA . SER B 1 53 ? -42.410 14.560 -6.049 1.000 15.711 53 SER B CA 1
ATOM 1303 C C . SER B 1 53 ? -41.933 13.106 -6.027 1.000 13.716 53 SER B C 1
ATOM 1304 O O . SER B 1 53 ? -40.979 12.761 -6.716 1.000 12.487 53 SER B O 1
ATOM 1307 N N . SER B 1 54 ? -42.667 12.257 -5.307 1.000 15.964 54 SER B N 1
ATOM 1308 C CA . SER B 1 54 ? -42.415 10.831 -5.269 1.000 16.116 54 SER B CA 1
ATOM 1309 C C . SER B 1 54 ? -43.289 10.028 -6.233 1.000 15.775 54 SER B C 1
ATOM 1310 O O . SER B 1 54 ? -43.312 8.808 -6.109 1.000 16.298 54 SER B O 1
ATOM 1313 N N . GLU B 1 55 ? -43.965 10.669 -7.194 1.000 15.036 55 GLU B N 1
ATOM 1314 C CA . GLU B 1 55 ? -44.605 9.954 -8.287 1.000 15.759 55 GLU B CA 1
ATOM 1315 C C . GLU B 1 55 ? -43.536 9.158 -9.037 1.000 13.748 55 GLU B C 1
ATOM 1316 O O . GLU B 1 55 ? -42.330 9.458 -8.962 1.000 13.425 55 GLU B O 1
ATOM 1322 N N . PRO B 1 56 ? -43.912 8.133 -9.810 1.000 14.392 56 PRO B N 1
ATOM 1323 C CA . PRO B 1 56 ? -42.915 7.317 -10.499 1.000 13.032 56 PRO B CA 1
ATOM 1324 C C . PRO B 1 56 ? -41.941 8.166 -11.293 1.000 11.651 56 PRO B C 1
ATOM 1325 O O . PRO B 1 56 ? -42.331 9.101 -12.015 1.000 12.229 56 PRO B O 1
ATOM 1329 N N . CYS B 1 57 ? -40.661 7.819 -11.201 1.000 11.147 57 CYS B N 1
ATOM 1330 C CA . CYS B 1 57 ? -39.591 8.515 -11.884 1.000 10.363 57 CYS B CA 1
ATOM 1331 C C . CYS B 1 57 ? -38.452 7.546 -12.129 1.000 10.057 57 CYS B C 1
ATOM 1332 O O . CYS B 1 57 ? -38.413 6.445 -11.565 1.000 10.569 57 CYS B O 1
ATOM 1335 N N . ALA B 1 58 ? -37.492 7.975 -12.955 1.000 9.965 58 ALA B N 1
ATOM 1336 C CA . ALA B 1 58 ? -36.317 7.162 -13.224 1.000 10.275 58 ALA B CA 1
ATOM 1337 C C . ALA B 1 58 ? -35.112 8.066 -13.415 1.000 9.645 58 ALA B C 1
ATOM 1338 O O . ALA B 1 58 ? -35.194 9.087 -14.109 1.000 10.705 58 ALA B O 1
ATOM 1340 N N . LEU B 1 59 ? -33.989 7.653 -12.832 1.000 9.343 59 LEU B N 1
ATOM 1341 C CA . LEU B 1 59 ? -32.709 8.343 -12.977 1.000 9.391 59 LEU B CA 1
ATOM 1342 C C . LEU B 1 59 ? -31.728 7.319 -13.509 1.000 9.256 59 LEU B C 1
ATOM 1343 O O . LEU B 1 59 ? -31.510 6.277 -12.888 1.000 9.467 59 LEU B O 1
ATOM 1348 N N . CYS B 1 60 ? -31.115 7.619 -14.662 1.000 9.650 60 CYS B N 1
ATOM 1349 C CA . CYS B 1 60 ? -30.402 6.613 -15.429 1.000 9.399 60 CYS B CA 1
ATOM 1350 C C . CYS B 1 60 ? -29.037 7.123 -15.895 1.000 9.046 60 CYS B C 1
ATOM 1351 O O . CYS B 1 60 ? -28.808 8.331 -16.017 1.000 9.784 60 CYS B O 1
ATOM 1354 N N . HIS B 1 61 ? -28.192 6.150 -16.239 1.000 9.036 61 HIS B N 1
ATOM 1355 C CA . HIS B 1 61 ? -26.901 6.420 -16.866 1.000 9.318 61 HIS B CA 1
ATOM 1356 C C . HIS B 1 61 ? -26.675 5.419 -17.990 1.000 9.502 61 HIS B C 1
ATOM 1357 O O . HIS B 1 61 ? -26.920 4.223 -17.799 1.000 10.952 61 HIS B O 1
ATOM 1364 N N . LEU B 1 62 ? -26.167 5.907 -19.115 1.000 9.896 62 LEU B N 1
ATOM 1365 C CA . LEU B 1 62 ? -25.699 5.071 -20.207 1.000 10.049 62 LEU B CA 1
ATOM 1366 C C . LEU B 1 62 ? -24.243 5.418 -20.451 1.000 10.196 62 LEU B C 1
ATOM 1367 O O . LEU B 1 62 ? -23.917 6.535 -20.865 1.000 11.236 62 LEU B O 1
ATOM 1372 N N . HIS B 1 63 ? -23.357 4.463 -20.169 1.000 10.741 63 HIS B N 1
ATOM 1373 C CA . HIS B 1 63 ? -21.934 4.557 -20.469 1.000 11.082 63 HIS B CA 1
ATOM 1374 C C . HIS B 1 63 ? -21.664 3.760 -21.736 1.000 11.595 63 HIS B C 1
ATOM 1375 O O . HIS B 1 63 ? -22.111 2.624 -21.850 1.000 13.323 63 HIS B O 1
ATOM 1382 N N . SER B 1 64 ? -20.934 4.347 -22.691 1.000 11.310 64 SER B N 1
ATOM 1383 C CA . SER B 1 64 ? -20.624 3.631 -23.933 1.000 11.484 64 SER B CA 1
ATOM 1384 C C . SER B 1 64 ? -19.289 4.116 -24.446 1.000 10.935 64 SER B C 1
ATOM 1385 O O . SER B 1 64 ? -18.985 5.298 -24.352 1.000 11.750 64 SER B O 1
ATOM 1388 N N . ILE B 1 65 ? -18.523 3.215 -25.058 1.000 11.700 65 ILE B N 1
ATOM 1389 C CA . ILE B 1 65 ? -17.327 3.611 -25.784 1.000 11.865 65 ILE B CA 1
ATOM 1390 C C . ILE B 1 65 ? -17.768 4.072 -27.168 1.000 12.286 65 ILE B C 1
ATOM 1391 O O . ILE B 1 65 ? -18.048 3.278 -28.076 1.000 13.409 65 ILE B O 1
ATOM 1396 N N . GLY B 1 66 ? -17.891 5.388 -27.329 1.000 12.511 66 GLY B N 1
ATOM 1397 C CA . GLY B 1 66 ? -18.443 5.944 -28.539 1.000 13.335 66 GLY B CA 1
ATOM 1398 C C . GLY B 1 66 ? -19.954 5.769 -28.626 1.000 12.646 66 GLY B C 1
ATOM 1399 O O . GLY B 1 66 ? -20.626 5.352 -27.689 1.000 13.138 66 GLY B O 1
ATOM 1400 N N . LYS B 1 67 ? -20.471 6.156 -29.795 1.000 12.685 67 LYS B N 1
ATOM 1401 C CA . LYS B 1 67 ? -21.910 6.115 -30.098 1.000 12.947 67 LYS B CA 1
ATOM 1402 C C . LYS B 1 67 ? -22.703 7.075 -29.202 1.000 12.537 67 LYS B C 1
ATOM 1403 O O . LYS B 1 67 ? -23.905 6.906 -29.003 1.000 13.825 67 LYS B O 1
ATOM 1409 N N . ILE B 1 68 ? -22.030 8.117 -28.716 1.000 12.543 68 ILE B N 1
ATOM 1410 C CA . ILE B 1 68 ? -22.636 9.165 -27.906 1.000 12.251 68 ILE B CA 1
ATOM 1411 C C . ILE B 1 68 ? -22.517 10.475 -28.674 1.000 12.938 68 ILE B C 1
ATOM 1412 O O . ILE B 1 68 ? -21.421 10.839 -29.114 1.000 15.405 68 ILE B O 1
ATOM 1417 N N . GLY B 1 69 ? -23.617 11.213 -28.811 1.000 12.901 69 GLY B N 1
ATOM 1418 C CA . GLY B 1 69 ? -23.568 12.506 -29.472 1.000 14.366 69 GLY B CA 1
ATOM 1419 C C . GLY B 1 69 ? -24.967 13.069 -29.558 1.000 13.477 69 GLY B C 1
ATOM 1420 O O . GLY B 1 69 ? -25.918 12.414 -29.191 1.000 13.097 69 GLY B O 1
ATOM 1421 N N . GLY B 1 70 ? -25.107 14.298 -30.038 1.000 16.056 70 GLY B N 1
ATOM 1422 C CA . GLY B 1 70 ? -26.381 14.975 -29.911 1.000 17.128 70 GLY B CA 1
ATOM 1423 C C . GLY B 1 70 ? -27.533 14.208 -30.541 1.000 15.462 70 GLY B C 1
ATOM 1424 O O . GLY B 1 70 ? -28.555 13.991 -29.913 1.000 14.834 70 GLY B O 1
ATOM 1425 N N . ALA B 1 71 ? -27.392 13.822 -31.810 1.000 15.711 71 ALA B N 1
ATOM 1426 C CA . ALA B 1 71 ? -28.480 13.156 -32.507 1.000 15.840 71 ALA B CA 1
ATOM 1427 C C . ALA B 1 71 ? -28.706 11.760 -31.970 1.000 14.409 71 ALA B C 1
ATOM 1428 O O . ALA B 1 71 ? -29.853 11.318 -31.788 1.000 15.113 71 ALA B O 1
ATOM 1430 N N . GLN B 1 72 ? -27.609 11.032 -31.723 1.000 13.582 72 GLN B N 1
ATOM 1431 C CA . GLN B 1 72 ? -27.719 9.680 -31.178 1.000 13.128 72 GLN B CA 1
ATOM 1432 C C . GLN B 1 72 ? -28.440 9.719 -29.836 1.000 12.161 72 GLN B C 1
ATOM 1433 O O . GLN B 1 72 ? -29.312 8.888 -29.570 1.000 12.975 72 GLN B O 1
ATOM 1439 N N . ASN B 1 73 ? -28.069 10.673 -28.983 1.000 12.004 73 ASN B N 1
ATOM 1440 C CA . ASN B 1 73 ? -28.622 10.721 -27.646 1.000 11.552 73 ASN B CA 1
ATOM 1441 C C . ASN B 1 73 ? -30.098 11.081 -27.665 1.000 11.898 73 ASN B C 1
ATOM 1442 O O . ASN B 1 73 ? -30.887 10.603 -26.840 1.000 12.481 73 ASN B O 1
ATOM 1447 N N . ARG B 1 74 ? -30.536 11.927 -28.611 1.000 12.528 74 ARG B N 1
ATOM 1448 C CA . ARG B 1 74 ? -31.958 12.195 -28.772 1.000 13.172 74 ARG B CA 1
ATOM 1449 C C . ARG B 1 74 ? -32.698 10.895 -29.110 1.000 13.305 74 ARG B C 1
ATOM 1450 O O . ARG B 1 74 ? -33.768 10.626 -28.568 1.000 14.080 74 ARG B O 1
ATOM 1458 N N . SER B 1 75 ? -32.126 10.121 -30.033 1.000 13.623 75 SER B N 1
ATOM 1459 C CA . SER B 1 75 ? -32.727 8.851 -30.412 1.000 14.595 75 SER B CA 1
ATOM 1460 C C . SER B 1 75 ? -32.811 7.873 -29.236 1.000 13.516 75 SER B C 1
ATOM 1461 O O . SER B 1 75 ? -33.830 7.208 -29.009 1.000 14.760 75 SER B O 1
ATOM 1464 N N . TYR B 1 76 ? -31.717 7.783 -28.453 1.000 12.251 76 TYR B N 1
ATOM 1465 C CA . TYR B 1 76 ? -31.725 6.902 -27.287 1.000 12.444 76 TYR B CA 1
ATOM 1466 C C . TYR B 1 76 ? -32.780 7.337 -26.276 1.000 11.868 76 TYR B C 1
ATOM 1467 O O . TYR B 1 76 ? -33.423 6.507 -25.625 1.000 12.465 76 TYR B O 1
ATOM 1476 N N . SER B 1 77 ? -32.945 8.640 -26.121 1.000 11.327 77 SER B N 1
ATOM 1477 C CA . SER B 1 77 ? -33.877 9.149 -25.133 1.000 11.746 77 SER B CA 1
ATOM 1478 C C . SER B 1 77 ? -35.326 8.834 -25.529 1.000 11.973 77 SER B C 1
ATOM 1479 O O . SER B 1 77 ? -36.147 8.484 -24.693 1.000 12.855 77 SER B O 1
ATOM 1482 N N . LYS B 1 78 ? -35.645 8.985 -26.817 1.000 12.914 78 LYS B N 1
ATOM 1483 C CA . LYS B 1 78 ? -36.976 8.622 -27.289 1.000 13.463 78 LYS B CA 1
ATOM 1484 C C . LYS B 1 78 ? -37.224 7.134 -27.063 1.000 13.272 78 LYS B C 1
ATOM 1485 O O . LYS B 1 78 ? -38.271 6.710 -26.573 1.000 14.204 78 LYS B O 1
ATOM 1491 N N . LEU B 1 79 ? -36.228 6.305 -27.395 1.000 12.968 79 LEU B N 1
ATOM 1492 C CA . LEU B 1 79 ? -36.334 4.868 -27.202 1.000 13.586 79 LEU B CA 1
ATOM 1493 C C . LEU B 1 79 ? -36.555 4.507 -25.734 1.000 12.613 79 LEU B C 1
ATOM 1494 O O . LEU B 1 79 ? -37.453 3.745 -25.377 1.000 13.495 79 LEU B O 1
ATOM 1499 N N . LEU B 1 80 ? -35.660 5.018 -24.871 1.000 12.227 80 LEU B N 1
ATOM 1500 C CA . LEU B 1 80 ? -35.625 4.600 -23.477 1.000 11.759 80 LEU B CA 1
ATOM 1501 C C . LEU B 1 80 ? -36.798 5.188 -22.706 1.000 11.864 80 LEU B C 1
ATOM 1502 O O . LEU B 1 80 ? -37.421 4.480 -21.903 1.000 12.436 80 LEU B O 1
ATOM 1507 N N . CYS B 1 81 ? -37.146 6.454 -22.941 1.000 12.576 81 CYS B N 1
ATOM 1508 C CA . CYS B 1 81 ? -38.352 6.983 -22.320 1.000 12.136 81 CYS B CA 1
ATOM 1509 C C . CYS B 1 81 ? -39.578 6.189 -22.786 1.000 12.734 81 CYS B C 1
ATOM 1510 O O . CYS B 1 81 ? -40.502 5.941 -22.005 1.000 13.222 81 CYS B O 1
ATOM 1513 N N . GLY B 1 82 ? -39.615 5.804 -24.063 1.000 13.168 82 GLY B N 1
ATOM 1514 C CA . GLY B 1 82 ? -40.754 5.044 -24.537 1.000 14.070 82 GLY B CA 1
ATOM 1515 C C . GLY B 1 82 ? -40.882 3.706 -23.806 1.000 13.224 82 GLY B C 1
ATOM 1516 O O . GLY B 1 82 ? -41.985 3.302 -23.425 1.000 14.176 82 GLY B O 1
ATOM 1517 N N . LEU B 1 83 ? -39.751 3.013 -23.603 1.000 12.906 83 LEU B N 1
ATOM 1518 C CA . LEU B 1 83 ? -39.783 1.749 -22.875 1.000 13.232 83 LEU B CA 1
ATOM 1519 C C . LEU B 1 83 ? -40.182 1.950 -21.415 1.000 12.423 83 LEU B C 1
ATOM 1520 O O . LEU B 1 83 ? -40.936 1.141 -20.848 1.000 13.432 83 LEU B O 1
ATOM 1525 N N . LEU B 1 84 ? -39.645 2.989 -20.764 1.000 12.127 84 LEU B N 1
ATOM 1526 C CA . LEU B 1 84 ? -39.973 3.221 -19.368 1.000 11.670 84 LEU B CA 1
ATOM 1527 C C . LEU B 1 84 ? -41.458 3.570 -19.203 1.000 12.037 84 LEU B C 1
ATOM 1528 O O . LEU B 1 84 ? -42.069 3.200 -18.202 1.000 13.002 84 LEU B O 1
ATOM 1533 N N . ALA B 1 85 ? -42.021 4.304 -20.154 1.000 12.109 85 ALA B N 1
ATOM 1534 C CA . ALA B 1 85 ? -43.432 4.645 -20.131 1.000 12.711 85 ALA B CA 1
ATOM 1535 C C . ALA B 1 85 ? -44.277 3.398 -20.339 1.000 13.564 85 ALA B C 1
ATOM 1536 O O . ALA B 1 85 ? -45.232 3.141 -19.589 1.000 15.380 85 ALA B O 1
ATOM 1538 N N . GLU B 1 86 ? -43.960 2.622 -21.367 1.000 13.841 86 GLU B N 1
ATOM 1539 C CA . GLU B 1 86 ? -44.797 1.468 -21.713 1.000 15.234 86 GLU B CA 1
ATOM 1540 C C . GLU B 1 86 ? -44.711 0.394 -20.640 1.000 14.461 86 GLU B C 1
ATOM 1541 O O . GLU B 1 86 ? -45.722 -0.206 -20.289 1.000 17.711 86 GLU B O 1
ATOM 1547 N N . ARG B 1 87 ? -43.493 0.111 -20.169 1.000 13.536 87 ARG B N 1
ATOM 1548 C CA . ARG B 1 87 ? -43.282 -1.048 -19.312 1.000 13.009 87 ARG B CA 1
ATOM 1549 C C . ARG B 1 87 ? -43.390 -0.722 -17.828 1.000 13.380 87 ARG B C 1
ATOM 1550 O O . ARG B 1 87 ? -43.891 -1.541 -17.072 1.000 15.183 87 ARG B O 1
ATOM 1558 N N . LEU B 1 88 ? -42.890 0.435 -17.394 1.000 13.196 88 LEU B N 1
ATOM 1559 C CA . LEU B 1 88 ? -42.881 0.800 -15.979 1.000 12.726 88 LEU B CA 1
ATOM 1560 C C . LEU B 1 88 ? -43.894 1.896 -15.637 1.000 13.095 88 LEU B C 1
ATOM 1561 O O . LEU B 1 88 ? -44.022 2.261 -14.480 1.000 13.728 88 LEU B O 1
ATOM 1566 N N . ARG B 1 89 ? -44.600 2.442 -16.637 1.000 13.109 89 ARG B N 1
ATOM 1567 C CA . ARG B 1 89 ? -45.619 3.472 -16.439 1.000 14.049 89 ARG B CA 1
ATOM 1568 C C . ARG B 1 89 ? -45.027 4.738 -15.852 1.000 13.241 89 ARG B C 1
ATOM 1569 O O . ARG B 1 89 ? -45.674 5.455 -15.095 1.000 16.153 89 ARG B O 1
ATOM 1577 N N . ILE B 1 90 ? -43.802 5.069 -16.258 1.000 11.733 90 ILE B N 1
ATOM 1578 C CA . ILE B 1 90 ? -43.139 6.301 -15.850 1.000 11.865 90 ILE B CA 1
ATOM 1579 C C . ILE B 1 90 ? -43.295 7.352 -16.948 1.000 12.168 90 ILE B C 1
ATOM 1580 O O . ILE B 1 90 ? -42.984 7.103 -18.119 1.000 13.173 90 ILE B O 1
ATOM 1585 N N A SER B 1 91 ? -43.767 8.546 -16.576 0.500 12.267 91 SER B N 1
ATOM 1586 N N B SER B 1 91 ? -43.766 8.547 -16.576 0.500 12.478 91 SER B N 1
ATOM 1587 C CA A SER B 1 91 ? -43.903 9.640 -17.522 0.500 12.767 91 SER B CA 1
ATOM 1588 C CA B SER B 1 91 ? -43.906 9.646 -17.518 0.500 13.126 91 SER B CA 1
ATOM 1589 C C A SER B 1 91 ? -42.536 10.043 -18.058 0.500 11.921 91 SER B C 1
ATOM 1590 C C B SER B 1 91 ? -42.539 10.054 -18.055 0.500 12.057 91 SER B C 1
ATOM 1591 O O A SER B 1 91 ? -41.592 10.206 -17.267 0.500 12.015 91 SER B O 1
ATOM 1592 O O B SER B 1 91 ? -41.594 10.213 -17.264 0.500 12.102 91 SER B O 1
ATOM 1597 N N . PRO B 1 92 ? -42.390 10.281 -19.381 1.000 12.589 92 PRO B N 1
ATOM 1598 C CA . PRO B 1 92 ? -41.103 10.696 -19.922 1.000 12.278 92 PRO B CA 1
ATOM 1599 C C . PRO B 1 92 ? -40.512 11.950 -19.302 1.000 11.740 92 PRO B C 1
ATOM 1600 O O . PRO B 1 92 ? -39.303 12.125 -19.261 1.000 12.192 92 PRO B O 1
ATOM 1604 N N . ASP B 1 93 ? -41.374 12.865 -18.816 1.000 12.310 93 ASP B N 1
ATOM 1605 C CA . ASP B 1 93 ? -40.899 14.085 -18.196 1.000 12.621 93 ASP B CA 1
ATOM 1606 C C . ASP B 1 93 ? -40.473 13.893 -16.726 1.000 11.371 93 ASP B C 1
ATOM 1607 O O . ASP B 1 93 ? -40.082 14.878 -16.081 1.000 12.116 93 ASP B O 1
ATOM 1612 N N . ARG B 1 94 ? -40.418 12.640 -16.267 1.000 11.464 94 ARG B N 1
ATOM 1613 C CA . ARG B 1 94 ? -39.895 12.283 -14.959 1.000 11.063 94 ARG B CA 1
ATOM 1614 C C . ARG B 1 94 ? -38.738 11.294 -15.111 1.000 10.652 94 ARG B C 1
ATOM 1615 O O . ARG B 1 94 ? -38.484 10.491 -14.193 1.000 11.083 94 ARG B O 1
ATOM 1623 N N . VAL B 1 95 ? -38.023 11.378 -16.233 1.000 10.477 95 VAL B N 1
ATOM 1624 C CA . VAL B 1 95 ? -36.861 10.556 -16.532 1.000 10.285 95 VAL B CA 1
ATOM 1625 C C . VAL B 1 95 ? -35.688 11.469 -16.841 1.000 10.153 95 VAL B C 1
ATOM 1626 O O . VAL B 1 95 ? -35.802 12.342 -17.705 1.000 10.921 95 VAL B O 1
ATOM 1630 N N . TYR B 1 96 ? -34.542 11.240 -16.165 1.000 9.480 96 TYR B N 1
ATOM 1631 C CA . TYR B 1 96 ? -33.256 11.768 -16.612 1.000 9.485 96 TYR B CA 1
ATOM 1632 C C . TYR B 1 96 ? -32.359 10.619 -17.020 1.000 9.355 96 TYR B C 1
ATOM 1633 O O . TYR B 1 96 ? -32.272 9.604 -16.307 1.000 10.065 96 TYR B O 1
ATOM 1642 N N . ILE B 1 97 ? -31.648 10.789 -18.151 1.000 9.221 97 ILE B N 1
ATOM 1643 C CA . ILE B 1 97 ? -30.660 9.825 -18.604 1.000 9.401 97 ILE B CA 1
ATOM 1644 C C . ILE B 1 97 ? -29.361 10.570 -18.840 1.000 9.779 97 ILE B C 1
ATOM 1645 O O . ILE B 1 97 ? -29.308 11.455 -19.711 1.000 11.905 97 ILE B O 1
ATOM 1650 N N . ASN B 1 98 ? -28.305 10.236 -18.129 1.000 9.382 98 ASN B N 1
ATOM 1651 C CA . ASN B 1 98 ? -27.006 10.836 -18.387 1.000 9.552 98 ASN B CA 1
ATOM 1652 C C . ASN B 1 98 ? -26.214 9.955 -19.334 1.000 9.467 98 ASN B C 1
ATOM 1653 O O . ASN B 1 98 ? -26.072 8.749 -19.084 1.000 10.672 98 ASN B O 1
ATOM 1658 N N . TYR B 1 99 ? -25.702 10.551 -20.417 1.000 9.700 99 TYR B N 1
ATOM 1659 C CA . TYR B 1 99 ? -24.930 9.842 -21.429 1.000 9.569 99 TYR B CA 1
ATOM 1660 C C . TYR B 1 99 ? -23.453 10.145 -21.219 1.000 9.910 99 TYR B C 1
ATOM 1661 O O . TYR B 1 99 ? -23.071 11.306 -21.113 1.000 11.062 99 TYR B O 1
ATOM 1670 N N . HIS B 1 100 ? -22.648 9.094 -21.184 1.000 10.018 100 HIS B N 1
ATOM 1671 C CA . HIS B 1 100 ? -21.226 9.189 -20.862 1.000 10.319 100 HIS B CA 1
ATOM 1672 C C . HIS B 1 100 ? -20.405 8.466 -21.932 1.000 10.415 100 HIS B C 1
ATOM 1673 O O . HIS B 1 100 ? -20.491 7.250 -22.064 1.000 11.486 100 HIS B O 1
ATOM 1680 N N . ASP B 1 101 ? -19.631 9.234 -22.706 1.000 10.768 101 ASP B N 1
ATOM 1681 C CA . ASP B 1 101 ? -18.757 8.692 -23.736 1.000 11.398 101 ASP B CA 1
ATOM 1682 C C . ASP B 1 101 ? -17.436 8.295 -23.108 1.000 11.638 101 ASP B C 1
ATOM 1683 O O . ASP B 1 101 ? -16.637 9.163 -22.758 1.000 15.581 101 ASP B O 1
ATOM 1688 N N . MET B 1 102 ? -17.215 7.003 -22.940 1.000 11.291 102 MET B N 1
ATOM 1689 C CA . MET B 1 102 ? -16.018 6.484 -22.300 1.000 11.306 102 MET B CA 1
ATOM 1690 C C . MET B 1 102 ? -14.901 6.273 -23.312 1.000 12.038 102 MET B C 1
ATOM 1691 O O . MET B 1 102 ? -15.110 5.734 -24.401 1.000 13.260 102 MET B O 1
ATOM 1696 N N A ASN B 1 103 ? -13.705 6.783 -23.028 0.500 11.693 103 ASN B N 1
ATOM 1697 N N B ASN B 1 103 ? -13.681 6.533 -22.845 0.500 11.588 103 ASN B N 1
ATOM 1698 C CA A ASN B 1 103 ? -12.540 6.345 -23.788 0.500 12.854 103 ASN B CA 1
ATOM 1699 C CA B ASN B 1 103 ? -12.496 6.208 -23.612 0.500 12.713 103 ASN B CA 1
ATOM 1700 C C A ASN B 1 103 ? -12.291 4.853 -23.556 0.500 12.811 103 ASN B C 1
ATOM 1701 C C B ASN B 1 103 ? -12.206 4.718 -23.452 0.500 12.678 103 ASN B C 1
ATOM 1702 O O A ASN B 1 103 ? -12.422 4.421 -22.421 0.500 11.975 103 ASN B O 1
ATOM 1703 O O B ASN B 1 103 ? -12.316 4.131 -22.352 0.500 11.659 103 ASN B O 1
ATOM 1712 N N . ALA B 1 104 ? -11.840 4.100 -24.588 1.000 13.374 104 ALA B N 1
ATOM 1713 C CA . ALA B 1 104 ? -11.591 2.674 -24.510 1.000 13.574 104 ALA B CA 1
ATOM 1714 C C . ALA B 1 104 ? -10.550 2.314 -23.440 1.000 12.997 104 ALA B C 1
ATOM 1715 O O . ALA B 1 104 ? -10.643 1.263 -22.808 1.000 13.963 104 ALA B O 1
ATOM 1717 N N . ALA B 1 105 ? -9.552 3.171 -23.243 1.000 13.602 105 ALA B N 1
ATOM 1718 C CA . ALA B 1 105 ? -8.526 2.926 -22.241 1.000 14.039 105 ALA B CA 1
ATOM 1719 C C . ALA B 1 105 ? -9.058 3.008 -20.809 1.000 12.929 105 ALA B C 1
ATOM 1720 O O . ALA B 1 105 ? -8.376 2.559 -19.885 1.000 13.772 105 ALA B O 1
ATOM 1722 N N . ASN B 1 106 ? -10.247 3.593 -20.623 1.000 12.279 106 ASN B N 1
ATOM 1723 C CA . ASN B 1 106 ? -10.894 3.760 -19.332 1.000 12.125 106 ASN B CA 1
ATOM 1724 C C . ASN B 1 106 ? -12.020 2.760 -19.089 1.000 11.724 106 ASN B C 1
ATOM 1725 O O . ASN B 1 106 ? -12.814 2.968 -18.160 1.000 12.027 106 ASN B O 1
ATOM 1730 N N . VAL B 1 107 ? -12.062 1.667 -19.858 1.000 11.621 107 VAL B N 1
ATOM 1731 C CA . VAL B 1 107 ? -13.030 0.599 -19.612 1.000 11.516 107 VAL B CA 1
ATOM 1732 C C . VAL B 1 107 ? -12.285 -0.714 -19.508 1.000 12.079 107 VAL B C 1
ATOM 1733 O O . VAL B 1 107 ? -11.686 -1.194 -20.478 1.000 13.096 107 VAL B O 1
ATOM 1737 N N . GLY B 1 108 ? -12.343 -1.304 -18.317 1.000 11.774 108 GLY B N 1
ATOM 1738 C CA . GLY B 1 108 ? -11.813 -2.627 -18.058 1.000 12.162 108 GLY B CA 1
ATOM 1739 C C . GLY B 1 108 ? -12.830 -3.715 -18.366 1.000 12.384 108 GLY B C 1
ATOM 1740 O O . GLY B 1 108 ? -14.025 -3.569 -18.134 1.000 12.673 108 GLY B O 1
ATOM 1741 N N . TRP B 1 109 ? -12.302 -4.840 -18.848 1.000 13.262 109 TRP B N 1
ATOM 1742 C CA . TRP B 1 109 ? -13.093 -5.992 -19.243 1.000 13.396 109 TRP B CA 1
ATOM 1743 C C . TRP B 1 109 ? -12.125 -7.145 -19.439 1.000 14.060 109 TRP B C 1
ATOM 1744 O O . TRP B 1 109 ? -11.062 -6.954 -20.034 1.000 15.240 109 TRP B O 1
ATOM 1755 N N . ASN B 1 110 ? -12.438 -8.340 -18.931 1.000 14.636 110 ASN B N 1
ATOM 1756 C CA . ASN B 1 110 ? -11.667 -9.540 -19.259 1.000 15.854 110 ASN B CA 1
ATOM 1757 C C . ASN B 1 110 ? -10.172 -9.354 -18.995 1.000 16.287 110 ASN B C 1
ATOM 1758 O O . ASN B 1 110 ? -9.318 -9.693 -19.824 1.000 17.423 110 ASN B O 1
ATOM 1763 N N . ASN B 1 111 ? -9.857 -8.864 -17.777 1.000 15.872 111 ASN B N 1
ATOM 1764 C CA . ASN B 1 111 ? -8.490 -8.747 -17.266 1.000 15.984 111 ASN B CA 1
ATOM 1765 C C . ASN B 1 111 ? -7.671 -7.641 -17.917 1.000 16.094 111 ASN B C 1
ATOM 1766 O O . ASN B 1 111 ? -6.491 -7.527 -17.592 1.000 19.266 111 ASN B O 1
ATOM 1771 N N . SER B 1 112 ? -8.254 -6.818 -18.789 1.000 15.790 112 SER B N 1
ATOM 1772 C CA . SER B 1 112 ? -7.504 -5.795 -19.489 1.000 15.904 112 SER B CA 1
ATOM 1773 C C . SER B 1 112 ? -8.453 -4.619 -19.753 1.000 14.552 112 SER B C 1
ATOM 1774 O O . SER B 1 112 ? -9.464 -4.497 -19.045 1.000 15.019 112 SER B O 1
ATOM 1777 N N . THR B 1 113 ? -8.122 -3.759 -20.720 1.000 15.137 113 THR B N 1
ATOM 1778 C CA . THR B 1 113 ? -9.028 -2.716 -21.159 1.000 14.369 113 THR B CA 1
ATOM 1779 C C . THR B 1 113 ? -9.274 -2.846 -22.664 1.000 14.950 113 THR B C 1
ATOM 1780 O O . THR B 1 113 ? -8.644 -3.648 -23.342 1.000 17.033 113 THR B O 1
ATOM 1784 N N . PHE B 1 114 ? -10.178 -2.004 -23.170 1.000 15.086 114 PHE B N 1
ATOM 1785 C CA . PHE B 1 114 ? -10.509 -2.026 -24.588 1.000 16.712 114 PHE B CA 1
ATOM 1786 C C . PHE B 1 114 ? -9.529 -1.236 -25.440 1.000 18.134 114 PHE B C 1
ATOM 1787 O O . PHE B 1 114 ? -9.613 -1.334 -26.664 1.000 22.319 114 PHE B O 1
ATOM 1795 N N . ALA B 1 115 ? -8.568 -0.505 -24.883 1.000 31.482 115 ALA B N 1
ATOM 1796 C CA . ALA B 1 115 ? -7.622 0.215 -25.773 1.000 44.480 115 ALA B CA 1
ATOM 1797 C C . ALA B 1 115 ? -6.855 -0.831 -26.558 1.000 76.410 115 ALA B C 1
ATOM 1798 O O . ALA B 1 115 ? -6.659 -1.896 -25.809 1.000 39.406 115 ALA B O 1
ATOM 1801 N N . PRO C 1 2 ? -9.770 7.393 -3.334 1.000 13.694 2 PRO C N 1
ATOM 1802 C CA . PRO C 1 2 ? -10.439 6.683 -4.471 1.000 13.466 2 PRO C CA 1
ATOM 1803 C C . PRO C 1 2 ? -11.680 6.034 -3.934 1.000 12.873 2 PRO C C 1
ATOM 1804 O O . PRO C 1 2 ? -11.755 5.722 -2.737 1.000 14.683 2 PRO C O 1
ATOM 1808 N N . MET C 1 3 ? -12.630 5.805 -4.801 1.000 11.402 3 MET C N 1
ATOM 1809 C CA . MET C 1 3 ? -13.798 5.054 -4.403 1.000 11.563 3 MET C CA 1
ATOM 1810 C C . MET C 1 3 ? -14.173 4.072 -5.496 1.000 10.489 3 MET C C 1
ATOM 1811 O O . MET C 1 3 ? -14.085 4.357 -6.693 1.000 11.918 3 MET C O 1
ATOM 1816 N N . PHE C 1 4 ? -14.569 2.879 -5.068 1.000 10.289 4 PHE C N 1
ATOM 1817 C CA . PHE C 1 4 ? -14.868 1.762 -5.930 1.000 10.255 4 PHE C CA 1
ATOM 1818 C C . PHE C 1 4 ? -16.245 1.216 -5.589 1.000 9.990 4 PHE C C 1
ATOM 1819 O O . PHE C 1 4 ? -16.546 1.013 -4.409 1.000 10.916 4 PHE C O 1
ATOM 1827 N N . ILE C 1 5 ? -17.060 0.959 -6.618 1.000 9.758 5 ILE C N 1
ATOM 1828 C CA . ILE C 1 5 ? -18.347 0.294 -6.453 1.000 9.826 5 ILE C CA 1
ATOM 1829 C C . ILE C 1 5 ? -18.352 -0.930 -7.345 1.000 9.736 5 ILE C C 1
ATOM 1830 O O . ILE C 1 5 ? -17.947 -0.876 -8.518 1.000 10.409 5 ILE C O 1
ATOM 1835 N N A VAL C 1 6 ? -18.897 -2.024 -6.811 0.500 10.384 6 VAL C N 1
ATOM 1836 N N B VAL C 1 6 ? -18.895 -2.022 -6.804 0.500 10.364 6 VAL C N 1
ATOM 1837 C CA A VAL C 1 6 ? -19.193 -3.217 -7.594 0.500 10.720 6 VAL C CA 1
ATOM 1838 C CA B VAL C 1 6 ? -19.195 -3.247 -7.533 0.500 10.944 6 VAL C CA 1
ATOM 1839 C C A VAL C 1 6 ? -20.673 -3.531 -7.417 0.500 10.283 6 VAL C C 1
ATOM 1840 C C B VAL C 1 6 ? -20.687 -3.503 -7.409 0.500 10.152 6 VAL C C 1
ATOM 1841 O O A VAL C 1 6 ? -21.143 -3.780 -6.313 0.500 11.523 6 VAL C O 1
ATOM 1842 O O B VAL C 1 6 ? -21.157 -3.792 -6.316 0.500 11.329 6 VAL C O 1
ATOM 1849 N N . ASN C 1 7 ? -21.401 -3.482 -8.535 1.000 10.260 7 ASN C N 1
ATOM 1850 C CA . ASN C 1 7 ? -22.781 -3.930 -8.613 1.000 10.290 7 ASN C CA 1
ATOM 1851 C C . ASN C 1 7 ? -22.793 -5.336 -9.203 1.000 10.345 7 ASN C C 1
ATOM 1852 O O . ASN C 1 7 ? -22.182 -5.561 -10.248 1.000 11.188 7 ASN C O 1
ATOM 1857 N N . THR C 1 8 ? -23.487 -6.270 -8.548 1.000 10.437 8 THR C N 1
ATOM 1858 C CA . THR C 1 8 ? -23.467 -7.647 -9.003 1.000 10.819 8 THR C CA 1
ATOM 1859 C C . THR C 1 8 ? -24.782 -8.322 -8.701 1.000 10.704 8 THR C C 1
ATOM 1860 O O . THR C 1 8 ? -25.490 -7.986 -7.755 1.000 11.154 8 THR C O 1
ATOM 1864 N N . ASN C 1 9 ? -25.102 -9.319 -9.528 1.000 11.315 9 ASN C N 1
ATOM 1865 C CA . ASN C 1 9 ? -26.227 -10.223 -9.292 1.000 11.971 9 ASN C CA 1
ATOM 1866 C C . ASN C 1 9 ? -25.876 -11.397 -8.381 1.000 12.557 9 ASN C C 1
ATOM 1867 O O . ASN C 1 9 ? -26.764 -12.159 -8.032 1.000 15.348 9 ASN C O 1
ATOM 1872 N N . VAL C 1 10 ? -24.622 -11.539 -7.950 1.000 12.932 10 VAL C N 1
ATOM 1873 C CA . VAL C 1 10 ? -24.256 -12.558 -6.977 1.000 14.897 10 VAL C CA 1
ATOM 1874 C C . VAL C 1 10 ? -24.979 -12.249 -5.668 1.000 14.221 10 VAL C C 1
ATOM 1875 O O . VAL C 1 10 ? -25.085 -11.092 -5.266 1.000 15.580 10 VAL C O 1
ATOM 1879 N N . PRO C 1 11 ? -25.518 -13.278 -4.984 1.000 15.617 11 PRO C N 1
ATOM 1880 C CA . PRO C 1 11 ? -26.257 -13.020 -3.759 1.000 16.837 11 PRO C CA 1
ATOM 1881 C C . PRO C 1 11 ? -25.348 -12.581 -2.613 1.000 15.811 11 PRO C C 1
ATOM 1882 O O . PRO C 1 11 ? -24.156 -12.907 -2.550 1.000 16.626 11 PRO C O 1
ATOM 1886 N N . ARG C 1 12 ? -25.947 -11.881 -1.646 1.000 16.116 12 ARG C N 1
ATOM 1887 C CA . ARG C 1 12 ? -25.204 -11.343 -0.512 1.000 17.055 12 ARG C CA 1
ATOM 1888 C C . ARG C 1 12 ? -24.437 -12.437 0.230 1.000 17.360 12 ARG C C 1
ATOM 1889 O O . ARG C 1 12 ? -23.318 -12.202 0.692 1.000 19.071 12 ARG C O 1
ATOM 1897 N N . ALA C 1 13 ? -25.038 -13.611 0.386 1.000 18.762 13 ALA C N 1
ATOM 1898 C CA . ALA C 1 13 ? -24.417 -14.645 1.191 1.000 22.297 13 ALA C CA 1
ATOM 1899 C C . ALA C 1 13 ? -23.147 -15.157 0.527 1.000 21.794 13 ALA C C 1
ATOM 1900 O O . ALA C 1 13 ? -22.341 -15.814 1.180 1.000 25.343 13 ALA C O 1
ATOM 1902 N N . SER C 1 14 ? -23.011 -14.922 -0.783 1.000 20.067 14 SER C N 1
ATOM 1903 C CA . SER C 1 14 ? -21.835 -15.343 -1.519 1.000 21.684 14 SER C CA 1
ATOM 1904 C C . SER C 1 14 ? -20.699 -14.318 -1.481 1.000 21.241 14 SER C C 1
ATOM 1905 O O . SER C 1 14 ? -19.606 -14.584 -1.993 1.000 25.669 14 SER C O 1
ATOM 1908 N N . VAL C 1 15 ? -20.917 -13.175 -0.824 1.000 19.191 15 VAL C N 1
ATOM 1909 C CA . VAL C 1 15 ? -19.851 -12.186 -0.654 1.000 19.645 15 VAL C CA 1
ATOM 1910 C C . VAL C 1 15 ? -19.087 -12.538 0.612 1.000 19.950 15 VAL C C 1
ATOM 1911 O O . VAL C 1 15 ? -19.700 -12.545 1.687 1.000 21.659 15 VAL C O 1
ATOM 1915 N N . PRO C 1 16 ? -17.792 -12.908 0.543 1.000 19.956 16 PRO C N 1
ATOM 1916 C CA . PRO C 1 16 ? -17.150 -13.400 1.744 1.000 22.346 16 PRO C CA 1
ATOM 1917 C C . PRO C 1 16 ? -16.976 -12.314 2.787 1.000 22.609 16 PRO C C 1
ATOM 1918 O O . PRO C 1 16 ? -16.809 -11.137 2.461 1.000 22.307 16 PRO C O 1
ATOM 1922 N N . ASP C 1 17 ? -16.989 -12.763 4.030 1.000 25.306 17 ASP C N 1
ATOM 1923 C CA . ASP C 1 17 ? -16.561 -11.921 5.114 1.000 29.668 17 ASP C CA 1
ATOM 1924 C C . ASP C 1 17 ? -15.115 -11.561 4.807 1.000 29.204 17 ASP C C 1
ATOM 1925 O O . ASP C 1 17 ? -14.281 -12.375 4.402 1.000 33.251 17 ASP C O 1
ATOM 1930 N N . GLY C 1 18 ? -14.856 -10.292 4.966 1.000 27.895 18 GLY C N 1
ATOM 1931 C CA . GLY C 1 18 ? -13.526 -9.773 4.721 1.000 23.577 18 GLY C CA 1
ATOM 1932 C C . GLY C 1 18 ? -13.369 -9.151 3.336 1.000 20.112 18 GLY C C 1
ATOM 1933 O O . GLY C 1 18 ? -12.330 -8.568 3.054 1.000 19.633 18 GLY C O 1
ATOM 1934 N N . PHE C 1 19 ? -14.390 -9.223 2.470 1.000 17.885 19 PHE C N 1
ATOM 1935 C CA . PHE C 1 19 ? -14.219 -8.748 1.099 1.000 17.226 19 PHE C CA 1
ATOM 1936 C C . PHE C 1 19 ? -14.010 -7.232 1.043 1.000 15.952 19 PHE C C 1
ATOM 1937 O O . PHE C 1 19 ? -13.180 -6.770 0.264 1.000 16.296 19 PHE C O 1
ATOM 1945 N N . LEU C 1 20 ? -14.769 -6.448 1.820 1.000 15.812 20 LEU C N 1
ATOM 1946 C CA . LEU C 1 20 ? -14.590 -4.988 1.813 1.000 15.910 20 LEU C CA 1
ATOM 1947 C C . LEU C 1 20 ? -13.163 -4.627 2.230 1.000 14.848 20 LEU C C 1
ATOM 1948 O O . LEU C 1 20 ? -12.538 -3.736 1.672 1.000 15.094 20 LEU C O 1
ATOM 1953 N N . SER C 1 21 ? -12.669 -5.299 3.278 1.000 15.709 21 SER C N 1
ATOM 1954 C CA . SER C 1 21 ? -11.318 -5.023 3.767 1.000 16.484 21 SER C CA 1
ATOM 1955 C C . SER C 1 21 ? -10.277 -5.425 2.724 1.000 15.610 21 SER C C 1
ATOM 1956 O O . SER C 1 21 ? -9.271 -4.725 2.548 1.000 15.636 21 SER C O 1
ATOM 1959 N N . GLU C 1 22 ? -10.495 -6.554 2.046 1.000 15.366 22 GLU C N 1
ATOM 1960 C CA . GLU C 1 22 ? -9.553 -6.971 1.008 1.000 15.785 22 GLU C CA 1
ATOM 1961 C C . GLU C 1 22 ? -9.541 -5.979 -0.164 1.000 14.922 22 GLU C C 1
ATOM 1962 O O . GLU C 1 22 ? -8.471 -5.601 -0.647 1.000 15.574 22 GLU C O 1
ATOM 1968 N N . LEU C 1 23 ? -10.729 -5.543 -0.633 1.000 14.069 23 LEU C N 1
ATOM 1969 C CA . LEU C 1 23 ? -10.772 -4.504 -1.649 1.000 13.649 23 LEU C CA 1
ATOM 1970 C C . LEU C 1 23 ? -10.041 -3.245 -1.199 1.000 13.199 23 LEU C C 1
ATOM 1971 O O . LEU C 1 23 ? -9.311 -2.642 -1.979 1.000 13.877 23 LEU C O 1
ATOM 1976 N N . THR C 1 24 ? -10.252 -2.831 0.058 1.000 13.040 24 THR C N 1
ATOM 1977 C CA . THR C 1 24 ? -9.609 -1.625 0.559 1.000 12.877 24 THR C CA 1
ATOM 1978 C C . THR C 1 24 ? -8.090 -1.742 0.457 1.000 13.459 24 THR C C 1
ATOM 1979 O O . THR C 1 24 ? -7.395 -0.865 -0.036 1.000 13.918 24 THR C O 1
ATOM 1983 N N . GLN C 1 25 ? -7.563 -2.848 0.990 1.000 14.098 25 GLN C N 1
ATOM 1984 C CA . GLN C 1 25 ? -6.117 -3.040 1.036 1.000 15.077 25 GLN C CA 1
ATOM 1985 C C . GLN C 1 25 ? -5.536 -3.138 -0.372 1.000 14.383 25 GLN C C 1
ATOM 1986 O O . GLN C 1 25 ? -4.494 -2.563 -0.667 1.000 15.840 25 GLN C O 1
ATOM 1992 N N . GLN C 1 26 ? -6.179 -3.906 -1.243 1.000 14.446 26 GLN C N 1
ATOM 1993 C CA . GLN C 1 26 ? -5.656 -4.124 -2.582 1.000 14.856 26 GLN C CA 1
ATOM 1994 C C . GLN C 1 26 ? -5.725 -2.843 -3.407 1.000 14.404 26 GLN C C 1
ATOM 1995 O O . GLN C 1 26 ? -4.813 -2.567 -4.193 1.000 15.371 26 GLN C O 1
ATOM 2001 N N . LEU C 1 27 ? -6.779 -2.048 -3.257 1.000 13.461 27 LEU C N 1
ATOM 2002 C CA . LEU C 1 27 ? -6.873 -0.774 -3.965 1.000 13.606 27 LEU C CA 1
ATOM 2003 C C . LEU C 1 27 ? -5.887 0.242 -3.427 1.000 13.870 27 LEU C C 1
ATOM 2004 O O . LEU C 1 27 ? -5.348 1.051 -4.196 1.000 14.646 27 LEU C O 1
ATOM 2009 N N . ALA C 1 28 ? -5.666 0.262 -2.113 1.000 13.773 28 ALA C N 1
ATOM 2010 C CA . ALA C 1 28 ? -4.649 1.163 -1.564 1.000 14.563 28 ALA C CA 1
ATOM 2011 C C . ALA C 1 28 ? -3.306 0.846 -2.211 1.000 15.319 28 ALA C C 1
ATOM 2012 O O . ALA C 1 28 ? -2.578 1.738 -2.649 1.000 17.076 28 ALA C O 1
ATOM 2014 N N . GLN C 1 29 ? -2.943 -0.437 -2.230 1.000 15.755 29 GLN C N 1
ATOM 2015 C CA . GLN C 1 29 ? -1.670 -0.850 -2.819 1.000 17.749 29 GLN C CA 1
ATOM 2016 C C . GLN C 1 29 ? -1.597 -0.502 -4.311 1.000 17.230 29 GLN C C 1
ATOM 2017 O O . GLN C 1 29 ? -0.580 0.004 -4.808 1.000 19.989 29 GLN C O 1
ATOM 2023 N N . ALA C 1 30 ? -2.664 -0.773 -5.046 1.000 16.323 30 ALA C N 1
ATOM 2024 C CA . ALA C 1 30 ? -2.662 -0.572 -6.494 1.000 17.108 30 ALA C CA 1
ATOM 2025 C C . ALA C 1 30 ? -2.565 0.898 -6.879 1.000 16.126 30 ALA C C 1
ATOM 2026 O O . ALA C 1 30 ? -1.855 1.258 -7.813 1.000 17.281 30 ALA C O 1
ATOM 2028 N N . THR C 1 31 ? -3.387 1.731 -6.251 1.000 16.461 31 THR C N 1
ATOM 2029 C CA . THR C 1 31 ? -3.424 3.149 -6.575 1.000 16.920 31 THR C CA 1
ATOM 2030 C C . THR C 1 31 ? -2.265 3.897 -5.927 1.000 16.616 31 THR C C 1
ATOM 2031 O O . THR C 1 31 ? -2.007 5.045 -6.313 1.000 18.496 31 THR C O 1
ATOM 2035 N N . GLY C 1 32 ? -1.641 3.294 -4.906 1.000 17.274 32 GLY C N 1
ATOM 2036 C CA . GLY C 1 32 ? -0.631 3.958 -4.133 1.000 17.833 32 GLY C CA 1
ATOM 2037 C C . GLY C 1 32 ? -1.179 4.961 -3.131 1.000 18.277 32 GLY C C 1
ATOM 2038 O O . GLY C 1 32 ? -0.407 5.598 -2.456 1.000 21.917 32 GLY C O 1
ATOM 2039 N N . LYS C 1 33 ? -2.486 5.084 -3.014 1.000 17.546 33 LYS C N 1
ATOM 2040 C CA . LYS C 1 33 ? -3.101 6.005 -2.061 1.000 17.180 33 LYS C CA 1
ATOM 2041 C C . LYS C 1 33 ? -3.199 5.371 -0.674 1.000 16.633 33 LYS C C 1
ATOM 2042 O O . LYS C 1 33 ? -3.267 4.137 -0.533 1.000 16.760 33 LYS C O 1
ATOM 2048 N N . PRO C 1 34 ? -3.192 6.159 0.429 1.000 15.133 34 PRO C N 1
ATOM 2049 C CA . PRO C 1 34 ? -3.338 5.586 1.761 1.000 14.399 34 PRO C CA 1
ATOM 2050 C C . PRO C 1 34 ? -4.681 4.906 1.946 1.000 12.130 34 PRO C C 1
ATOM 2051 O O . PRO C 1 34 ? -5.666 5.415 1.421 1.000 12.848 34 PRO C O 1
ATOM 2055 N N . PRO C 1 35 ? -4.750 3.811 2.725 1.000 13.486 35 PRO C N 1
ATOM 2056 C CA . PRO C 1 35 ? -6.035 3.112 2.896 1.000 12.868 35 PRO C CA 1
ATOM 2057 C C . PRO C 1 35 ? -7.114 4.012 3.479 1.000 11.718 35 PRO C C 1
ATOM 2058 O O . PRO C 1 35 ? -8.286 3.801 3.194 1.000 11.667 35 PRO C O 1
ATOM 2062 N N . GLN C 1 36 ? -6.718 5.005 4.289 1.000 11.853 36 GLN C N 1
ATOM 2063 C CA . GLN C 1 36 ? -7.681 5.920 4.876 1.000 11.520 36 GLN C CA 1
ATOM 2064 C C . GLN C 1 36 ? -8.510 6.670 3.826 1.000 11.196 36 GLN C C 1
ATOM 2065 O O . GLN C 1 36 ? -9.581 7.153 4.125 1.000 12.849 36 GLN C O 1
ATOM 2071 N N . TYR C 1 37 ? -7.983 6.813 2.605 1.000 11.274 37 TYR C N 1
ATOM 2072 C CA . TYR C 1 37 ? -8.653 7.531 1.540 1.000 11.259 37 TYR C CA 1
ATOM 2073 C C . TYR C 1 37 ? -9.398 6.592 0.583 1.000 11.258 37 TYR C C 1
ATOM 2074 O O . TYR C 1 37 ? -9.993 7.089 -0.386 1.000 12.681 37 TYR C O 1
ATOM 2083 N N . ILE C 1 38 ? -9.369 5.273 0.807 1.000 10.733 38 ILE C N 1
ATOM 2084 C CA . ILE C 1 38 ? -10.040 4.335 -0.080 1.000 10.890 38 ILE C CA 1
ATOM 2085 C C . ILE C 1 38 ? -11.420 4.038 0.477 1.000 10.349 38 ILE C C 1
ATOM 2086 O O . ILE C 1 38 ? -11.539 3.629 1.627 1.000 11.394 38 ILE C O 1
ATOM 2091 N N . ALA C 1 39 ? -12.453 4.202 -0.352 1.000 10.071 39 ALA C N 1
ATOM 2092 C CA . ALA C 1 39 ? -13.818 3.828 -0.001 1.000 10.171 39 ALA C CA 1
ATOM 2093 C C . ALA C 1 39 ? -14.289 2.736 -0.963 1.000 10.021 39 ALA C C 1
ATOM 2094 O O . ALA C 1 39 ? -13.992 2.810 -2.167 1.000 11.085 39 ALA C O 1
ATOM 2096 N N . VAL C 1 40 ? -15.045 1.781 -0.442 1.000 10.323 40 VAL C N 1
ATOM 2097 C CA . VAL C 1 40 ? -15.524 0.658 -1.211 1.000 10.710 40 VAL C CA 1
ATOM 2098 C C . VAL C 1 40 ? -16.995 0.418 -0.921 1.000 10.494 40 VAL C C 1
ATOM 2099 O O . VAL C 1 40 ? -17.474 0.616 0.190 1.000 11.524 40 VAL C O 1
ATOM 2103 N N . HIS C 1 41 ? -17.704 -0.056 -1.952 1.000 10.440 41 HIS C N 1
ATOM 2104 C CA . HIS C 1 41 ? -19.144 -0.212 -1.892 1.000 10.443 41 HIS C CA 1
ATOM 2105 C C . HIS C 1 41 ? -19.487 -1.432 -2.738 1.000 10.018 41 HIS C C 1
ATOM 2106 O O . HIS C 1 41 ? -19.146 -1.484 -3.909 1.000 10.690 41 HIS C O 1
ATOM 2113 N N . VAL C 1 42 ? -20.135 -2.427 -2.123 1.000 10.273 42 VAL C N 1
ATOM 2114 C CA . VAL C 1 42 ? -20.507 -3.662 -2.795 1.000 10.804 42 VAL C CA 1
ATOM 2115 C C . VAL C 1 42 ? -22.014 -3.776 -2.759 1.000 11.106 42 VAL C C 1
ATOM 2116 O O . VAL C 1 42 ? -22.610 -3.659 -1.684 1.000 11.501 42 VAL C O 1
ATOM 2120 N N . VAL C 1 43 ? -22.623 -4.041 -3.922 1.000 11.254 43 VAL C N 1
ATOM 2121 C CA . VAL C 1 43 ? -24.068 -4.056 -4.061 1.000 11.281 43 VAL C CA 1
ATOM 2122 C C . VAL C 1 43 ? -24.472 -5.390 -4.673 1.000 11.137 43 VAL C C 1
ATOM 2123 O O . VAL C 1 43 ? -24.463 -5.544 -5.902 1.000 11.575 43 VAL C O 1
ATOM 2127 N N . PRO C 1 44 ? -24.808 -6.384 -3.834 1.000 11.783 44 PRO C N 1
ATOM 2128 C CA . PRO C 1 44 ? -25.177 -7.705 -4.320 1.000 12.239 44 PRO C CA 1
ATOM 2129 C C . PRO C 1 44 ? -26.665 -7.779 -4.652 1.000 11.442 44 PRO C C 1
ATOM 2130 O O . PRO C 1 44 ? -27.422 -6.809 -4.494 1.000 11.933 44 PRO C O 1
ATOM 2134 N N . ASP C 1 45 ? -27.091 -8.955 -5.129 1.000 11.892 45 ASP C N 1
ATOM 2135 C CA . ASP C 1 45 ? -28.502 -9.250 -5.336 1.000 12.891 45 ASP C CA 1
ATOM 2136 C C . ASP C 1 45 ? -29.158 -8.368 -6.394 1.000 11.937 45 ASP C C 1
ATOM 2137 O O . ASP C 1 45 ? -30.379 -8.208 -6.385 1.000 13.302 45 ASP C O 1
ATOM 2142 N N . GLN C 1 46 ? -28.385 -7.833 -7.344 1.000 11.408 46 GLN C N 1
ATOM 2143 C CA . GLN C 1 46 ? -28.959 -6.900 -8.293 1.000 10.682 46 GLN C CA 1
ATOM 2144 C C . GLN C 1 46 ? -29.611 -7.607 -9.479 1.000 10.772 46 GLN C C 1
ATOM 2145 O O . GLN C 1 46 ? -29.203 -8.696 -9.915 1.000 12.293 46 GLN C O 1
ATOM 2151 N N A LEU C 1 47 ? -30.626 -6.925 -10.020 0.500 10.356 47 LEU C N 1
ATOM 2152 N N B LEU C 1 47 ? -30.584 -6.901 -10.064 0.500 10.699 47 LEU C N 1
ATOM 2153 C CA A LEU C 1 47 ? -31.317 -7.308 -11.247 0.500 10.322 47 LEU C CA 1
ATOM 2154 C CA B LEU C 1 47 ? -31.263 -7.302 -11.289 0.500 11.200 47 LEU C CA 1
ATOM 2155 C C A LEU C 1 47 ? -30.520 -6.767 -12.441 0.500 10.133 47 LEU C C 1
ATOM 2156 C C B LEU C 1 47 ? -30.444 -6.763 -12.446 0.500 10.424 47 LEU C C 1
ATOM 2157 O O A LEU C 1 47 ? -30.648 -5.578 -12.781 0.500 10.976 47 LEU C O 1
ATOM 2158 O O B LEU C 1 47 ? -30.435 -5.577 -12.746 0.500 10.844 47 LEU C O 1
ATOM 2167 N N . MET C 1 48 ? -29.667 -7.634 -13.043 1.000 10.564 48 MET C N 1
ATOM 2168 C CA . MET C 1 48 ? -28.758 -7.212 -14.094 1.000 11.175 48 MET C CA 1
ATOM 2169 C C . MET C 1 48 ? -28.525 -8.335 -15.102 1.000 11.400 48 MET C C 1
ATOM 2170 O O . MET C 1 48 ? -28.771 -9.512 -14.818 1.000 13.439 48 MET C O 1
ATOM 2175 N N . ALA C 1 49 ? -28.038 -7.936 -16.264 1.000 11.149 49 ALA C N 1
ATOM 2176 C CA . ALA C 1 49 ? -27.648 -8.882 -17.290 1.000 11.979 49 ALA C CA 1
ATOM 2177 C C . ALA C 1 49 ? -26.431 -8.314 -17.994 1.000 11.021 49 ALA C C 1
ATOM 2178 O O . ALA C 1 49 ? -26.195 -7.109 -18.047 1.000 11.250 49 ALA C O 1
ATOM 2180 N N . PHE C 1 50 ? -25.661 -9.232 -18.599 1.000 11.389 50 PHE C N 1
ATOM 2181 C CA . PHE C 1 50 ? -24.456 -8.907 -19.351 1.000 11.467 50 PHE C CA 1
ATOM 2182 C C . PHE C 1 50 ? -24.536 -9.746 -20.610 1.000 11.477 50 PHE C C 1
ATOM 2183 O O . PHE C 1 50 ? -24.606 -10.988 -20.521 1.000 12.074 50 PHE C O 1
ATOM 2191 N N . GLY C 1 51 ? -24.578 -9.114 -21.779 1.000 11.909 51 GLY C N 1
ATOM 2192 C CA . GLY C 1 51 ? -24.739 -9.846 -23.019 1.000 13.833 51 GLY C CA 1
ATOM 2193 C C . GLY C 1 51 ? -26.070 -10.567 -23.100 1.000 13.983 51 GLY C C 1
ATOM 2194 O O . GLY C 1 51 ? -26.177 -11.561 -23.816 1.000 16.564 51 GLY C O 1
ATOM 2195 N N . GLY C 1 52 ? -27.098 -10.079 -22.395 1.000 13.021 52 GLY C N 1
ATOM 2196 C CA . GLY C 1 52 ? -28.403 -10.702 -22.385 1.000 14.331 52 GLY C CA 1
ATOM 2197 C C . GLY C 1 52 ? -28.545 -11.812 -21.342 1.000 14.247 52 GLY C C 1
ATOM 2198 O O . GLY C 1 52 ? -29.633 -12.330 -21.210 1.000 17.177 52 GLY C O 1
ATOM 2199 N N . SER C 1 53 ? -27.441 -12.225 -20.730 1.000 13.186 53 SER C N 1
ATOM 2200 C CA . SER C 1 53 ? -27.380 -13.353 -19.824 1.000 13.273 53 SER C CA 1
ATOM 2201 C C . SER C 1 53 ? -27.407 -12.887 -18.375 1.000 12.506 53 SER C C 1
ATOM 2202 O O . SER C 1 53 ? -26.742 -11.921 -18.002 1.000 12.894 53 SER C O 1
ATOM 2205 N N . SER C 1 54 ? -28.118 -13.638 -17.538 1.000 13.222 54 SER C N 1
ATOM 2206 C CA . SER C 1 54 ? -28.154 -13.402 -16.101 1.000 14.298 54 SER C CA 1
ATOM 2207 C C . SER C 1 54 ? -27.215 -14.320 -15.339 1.000 13.503 54 SER C C 1
ATOM 2208 O O . SER C 1 54 ? -27.339 -14.391 -14.099 1.000 14.431 54 SER C O 1
ATOM 2211 N N . GLU C 1 55 ? -26.234 -14.954 -15.982 1.000 13.501 55 GLU C N 1
ATOM 2212 C CA . GLU C 1 55 ? -25.148 -15.585 -15.245 1.000 14.089 55 GLU C CA 1
ATOM 2213 C C . GLU C 1 55 ? -24.409 -14.531 -14.439 1.000 13.492 55 GLU C C 1
ATOM 2214 O O . GLU C 1 55 ? -24.531 -13.333 -14.694 1.000 12.820 55 GLU C O 1
ATOM 2220 N N . PRO C 1 56 ? -23.594 -14.940 -13.440 1.000 13.792 56 PRO C N 1
ATOM 2221 C CA . PRO C 1 56 ? -22.930 -13.942 -12.601 1.000 13.614 56 PRO C CA 1
ATOM 2222 C C . PRO C 1 56 ? -22.160 -12.929 -13.438 1.000 12.826 56 PRO C C 1
ATOM 2223 O O . PRO C 1 56 ? -21.437 -13.261 -14.378 1.000 12.623 56 PRO C O 1
ATOM 2227 N N . CYS C 1 57 ? -22.302 -11.658 -13.032 1.000 12.126 57 CYS C N 1
ATOM 2228 C CA . CYS C 1 57 ? -21.623 -10.560 -13.715 1.000 12.053 57 CYS C CA 1
ATOM 2229 C C . CYS C 1 57 ? -21.391 -9.436 -12.725 1.000 11.338 57 CYS C C 1
ATOM 2230 O O . CYS C 1 57 ? -21.946 -9.446 -11.619 1.000 11.953 57 CYS C O 1
ATOM 2233 N N . ALA C 1 58 ? -20.576 -8.460 -13.120 1.000 11.840 58 ALA C N 1
ATOM 2234 C CA . ALA C 1 58 ? -20.309 -7.294 -12.274 1.000 11.453 58 ALA C CA 1
ATOM 2235 C C . ALA C 1 58 ? -20.153 -6.058 -13.140 1.000 10.815 58 ALA C C 1
ATOM 2236 O O . ALA C 1 58 ? -19.478 -6.104 -14.169 1.000 12.245 58 ALA C O 1
ATOM 2238 N N . LEU C 1 59 ? -20.730 -4.954 -12.681 1.000 10.311 59 LEU C N 1
ATOM 2239 C CA . LEU C 1 59 ? -20.622 -3.656 -13.320 1.000 10.544 59 LEU C CA 1
ATOM 2240 C C . LEU C 1 59 ? -20.067 -2.709 -12.267 1.000 10.418 59 LEU C C 1
ATOM 2241 O O . LEU C 1 59 ? -20.688 -2.523 -11.202 1.000 10.863 59 LEU C O 1
ATOM 2246 N N . CYS C 1 60 ? -18.924 -2.100 -12.562 1.000 10.386 60 CYS C N 1
ATOM 2247 C CA . CYS C 1 60 ? -18.152 -1.411 -11.554 1.000 10.406 60 CYS C CA 1
ATOM 2248 C C . CYS C 1 60 ? -17.696 -0.032 -12.030 1.000 10.140 60 CYS C C 1
ATOM 2249 O O . CYS C 1 60 ? -17.596 0.246 -13.242 1.000 10.913 60 CYS C O 1
ATOM 2252 N N . HIS C 1 61 ? -17.368 0.810 -11.045 1.000 10.092 61 HIS C N 1
ATOM 2253 C CA . HIS C 1 61 ? -16.792 2.107 -11.285 1.000 10.024 61 HIS C CA 1
ATOM 2254 C C . HIS C 1 61 ? -15.671 2.347 -10.288 1.000 10.446 61 HIS C C 1
ATOM 2255 O O . HIS C 1 61 ? -15.865 2.106 -9.086 1.000 11.643 61 HIS C O 1
ATOM 2262 N N . LEU C 1 62 ? -14.556 2.897 -10.761 1.000 10.442 62 LEU C N 1
ATOM 2263 C CA . LEU C 1 62 ? -13.459 3.382 -9.908 1.000 10.496 62 LEU C CA 1
ATOM 2264 C C . LEU C 1 62 ? -13.290 4.856 -10.202 1.000 10.404 62 LEU C C 1
ATOM 2265 O O . LEU C 1 62 ? -12.949 5.215 -11.328 1.000 11.761 62 LEU C O 1
ATOM 2270 N N . HIS C 1 63 ? -13.523 5.702 -9.188 1.000 10.680 63 HIS C N 1
ATOM 2271 C CA . HIS C 1 63 ? -13.302 7.143 -9.261 1.000 10.814 63 HIS C CA 1
ATOM 2272 C C . HIS C 1 63 ? -12.037 7.457 -8.478 1.000 11.481 63 HIS C C 1
ATOM 2273 O O . HIS C 1 63 ? -11.939 7.107 -7.303 1.000 12.549 63 HIS C O 1
ATOM 2280 N N . SER C 1 64 ? -11.070 8.125 -9.114 1.000 11.323 64 SER C N 1
ATOM 2281 C CA . SER C 1 64 ? -9.801 8.440 -8.469 1.000 11.967 64 SER C CA 1
ATOM 2282 C C . SER C 1 64 ? -9.340 9.807 -8.944 1.000 11.162 64 SER C C 1
ATOM 2283 O O . SER C 1 64 ? -9.486 10.126 -10.116 1.000 12.147 64 SER C O 1
ATOM 2286 N N . ILE C 1 65 ? -8.719 10.557 -8.047 1.000 11.595 65 ILE C N 1
ATOM 2287 C CA . ILE C 1 65 ? -8.062 11.803 -8.405 1.000 11.834 65 ILE C CA 1
ATOM 2288 C C . ILE C 1 65 ? -6.668 11.417 -8.893 1.000 12.416 65 ILE C C 1
ATOM 2289 O O . ILE C 1 65 ? -5.739 11.181 -8.111 1.000 13.982 65 ILE C O 1
ATOM 2294 N N . GLY C 1 66 ? -6.525 11.304 -10.207 1.000 13.142 66 GLY C N 1
ATOM 2295 C CA . GLY C 1 66 ? -5.308 10.789 -10.795 1.000 14.379 66 GLY C CA 1
ATOM 2296 C C . GLY C 1 66 ? -5.141 9.283 -10.584 1.000 13.388 66 GLY C C 1
ATOM 2297 O O . GLY C 1 66 ? -6.054 8.588 -10.189 1.000 14.189 66 GLY C O 1
ATOM 2298 N N . LYS C 1 67 ? -3.952 8.796 -10.952 1.000 14.112 67 LYS C N 1
ATOM 2299 C CA . LYS C 1 67 ? -3.624 7.375 -10.913 1.000 14.732 67 LYS C CA 1
ATOM 2300 C C . LYS C 1 67 ? -4.532 6.590 -11.869 1.000 13.702 67 LYS C C 1
ATOM 2301 O O . LYS C 1 67 ? -4.744 5.388 -11.680 1.000 15.733 67 LYS C O 1
ATOM 2307 N N . ILE C 1 68 ? -4.981 7.248 -12.955 1.000 13.624 68 ILE C N 1
ATOM 2308 C CA . ILE C 1 68 ? -5.794 6.648 -14.002 1.000 14.174 68 ILE C CA 1
ATOM 2309 C C . ILE C 1 68 ? -5.050 6.836 -15.320 1.000 14.695 68 ILE C C 1
ATOM 2310 O O . ILE C 1 68 ? -4.618 7.938 -15.634 1.000 16.776 68 ILE C O 1
ATOM 2315 N N . GLY C 1 69 ? -4.912 5.764 -16.106 1.000 14.603 69 GLY C N 1
ATOM 2316 C CA . GLY C 1 69 ? -4.235 5.865 -17.388 1.000 15.605 69 GLY C CA 1
ATOM 2317 C C . GLY C 1 69 ? -4.174 4.510 -18.058 1.000 15.681 69 GLY C C 1
ATOM 2318 O O . GLY C 1 69 ? -4.585 3.512 -17.498 1.000 15.579 69 GLY C O 1
ATOM 2319 N N . GLY C 1 70 ? -3.622 4.472 -19.264 1.000 17.370 70 GLY C N 1
ATOM 2320 C CA . GLY C 1 70 ? -3.687 3.271 -20.062 1.000 18.121 70 GLY C CA 1
ATOM 2321 C C . GLY C 1 70 ? -3.115 2.053 -19.344 1.000 17.013 70 GLY C C 1
ATOM 2322 O O . GLY C 1 70 ? -3.772 1.020 -19.201 1.000 16.678 70 GLY C O 1
ATOM 2323 N N . ALA C 1 71 ? -1.854 2.155 -18.928 1.000 17.508 71 ALA C N 1
ATOM 2324 C CA . ALA C 1 71 ? -1.181 1.027 -18.299 1.000 17.935 71 ALA C CA 1
ATOM 2325 C C . ALA C 1 71 ? -1.726 0.751 -16.900 1.000 16.257 71 ALA C C 1
ATOM 2326 O O . ALA C 1 71 ? -1.923 -0.396 -16.485 1.000 16.970 71 ALA C O 1
ATOM 2328 N N . GLN C 1 72 ? -1.971 1.825 -16.125 1.000 15.651 72 GLN C N 1
ATOM 2329 C CA . GLN C 1 72 ? -2.513 1.661 -14.781 1.000 15.016 72 GLN C CA 1
ATOM 2330 C C . GLN C 1 72 ? -3.845 0.928 -14.815 1.000 14.534 72 GLN C C 1
ATOM 2331 O O . GLN C 1 72 ? -4.119 0.044 -14.010 1.000 15.236 72 GLN C O 1
ATOM 2337 N N . ASN C 1 73 ? -4.700 1.315 -15.762 1.000 14.088 73 ASN C N 1
ATOM 2338 C CA . ASN C 1 73 ? -6.033 0.744 -15.841 1.000 13.648 73 ASN C CA 1
ATOM 2339 C C . ASN C 1 73 ? -5.995 -0.717 -16.262 1.000 13.761 73 ASN C C 1
ATOM 2340 O O . ASN C 1 73 ? -6.798 -1.514 -15.820 1.000 14.407 73 ASN C O 1
ATOM 2345 N N . ARG C 1 74 ? -5.043 -1.100 -17.122 1.000 14.375 74 ARG C N 1
ATOM 2346 C CA . ARG C 1 74 ? -4.849 -2.510 -17.439 1.000 15.472 74 ARG C CA 1
ATOM 2347 C C . ARG C 1 74 ? -4.496 -3.288 -16.169 1.000 15.560 74 ARG C C 1
ATOM 2348 O O . ARG C 1 74 ? -5.007 -4.390 -15.940 1.000 16.529 74 ARG C O 1
ATOM 2356 N N . SER C 1 75 ? -3.600 -2.727 -15.365 1.000 15.838 75 SER C N 1
ATOM 2357 C CA . SER C 1 75 ? -3.194 -3.361 -14.127 1.000 16.379 75 SER C CA 1
ATOM 2358 C C . SER C 1 75 ? -4.356 -3.476 -13.139 1.000 15.089 75 SER C C 1
ATOM 2359 O O . SER C 1 75 ? -4.570 -4.526 -12.528 1.000 16.085 75 SER C O 1
ATOM 2362 N N . TYR C 1 76 ? -5.145 -2.399 -13.002 1.000 14.238 76 TYR C N 1
ATOM 2363 C CA . TYR C 1 76 ? -6.305 -2.439 -12.105 1.000 14.422 76 TYR C CA 1
ATOM 2364 C C . TYR C 1 76 ? -7.289 -3.507 -12.557 1.000 13.479 76 TYR C C 1
ATOM 2365 O O . TYR C 1 76 ? -7.914 -4.174 -11.746 1.000 14.295 76 TYR C O 1
ATOM 2374 N N . SER C 1 77 ? -7.452 -3.644 -13.879 1.000 13.677 77 SER C N 1
ATOM 2375 C CA . SER C 1 77 ? -8.448 -4.566 -14.411 1.000 13.889 77 SER C CA 1
ATOM 2376 C C . SER C 1 77 ? -8.031 -6.020 -14.159 1.000 14.853 77 SER C C 1
ATOM 2377 O O . SER C 1 77 ? -8.871 -6.845 -13.788 1.000 15.322 77 SER C O 1
ATOM 2380 N N . LYS C 1 78 ? -6.745 -6.342 -14.318 1.000 15.379 78 LYS C N 1
ATOM 2381 C CA . LYS C 1 78 ? -6.281 -7.671 -13.981 1.000 16.195 78 LYS C CA 1
ATOM 2382 C C . LYS C 1 78 ? -6.466 -7.951 -12.493 1.000 15.568 78 LYS C C 1
ATOM 2383 O O . LYS C 1 78 ? -6.920 -9.021 -12.075 1.000 16.788 78 LYS C O 1
ATOM 2389 N N . LEU C 1 79 ? -6.137 -6.974 -11.639 1.000 15.617 79 LEU C N 1
ATOM 2390 C CA . LEU C 1 79 ? -6.275 -7.114 -10.200 1.000 15.810 79 LEU C CA 1
ATOM 2391 C C . LEU C 1 79 ? -7.733 -7.352 -9.814 1.000 14.644 79 LEU C C 1
ATOM 2392 O O . LEU C 1 79 ? -8.058 -8.259 -9.047 1.000 15.898 79 LEU C O 1
ATOM 2397 N N . LEU C 1 80 ? -8.619 -6.459 -10.273 1.000 13.986 80 LEU C N 1
ATOM 2398 C CA . LEU C 1 80 ? -10.011 -6.484 -9.860 1.000 13.902 80 LEU C CA 1
ATOM 2399 C C . LEU C 1 80 ? -10.775 -7.668 -10.443 1.000 13.670 80 LEU C C 1
ATOM 2400 O O . LEU C 1 80 ? -11.560 -8.293 -9.737 1.000 14.696 80 LEU C O 1
ATOM 2405 N N . CYS C 1 81 ? -10.544 -7.960 -11.716 1.000 14.623 81 CYS C N 1
ATOM 2406 C CA . CYS C 1 81 ? -11.147 -9.153 -12.290 1.000 14.917 81 CYS C CA 1
ATOM 2407 C C . CYS C 1 81 ? -10.660 -10.393 -11.529 1.000 15.434 81 CYS C C 1
ATOM 2408 O O . CYS C 1 81 ? -11.435 -11.320 -11.277 1.000 16.369 81 CYS C O 1
ATOM 2411 N N . GLY C 1 82 ? -9.380 -10.418 -11.147 1.000 15.940 82 GLY C N 1
ATOM 2412 C CA . GLY C 1 82 ? -8.856 -11.540 -10.387 1.000 16.698 82 GLY C CA 1
ATOM 2413 C C . GLY C 1 82 ? -9.584 -11.715 -9.054 1.000 16.089 82 GLY C C 1
ATOM 2414 O O . GLY C 1 82 ? -9.975 -12.821 -8.681 1.000 17.427 82 GLY C O 1
ATOM 2415 N N . LEU C 1 83 ? -9.821 -10.609 -8.337 1.000 16.091 83 LEU C N 1
ATOM 2416 C CA . LEU C 1 83 ? -10.531 -10.658 -7.064 1.000 15.598 83 LEU C CA 1
ATOM 2417 C C . LEU C 1 83 ? -11.992 -11.080 -7.254 1.000 15.077 83 LEU C C 1
ATOM 2418 O O . LEU C 1 83 ? -12.539 -11.847 -6.453 1.000 15.986 83 LEU C O 1
ATOM 2423 N N . LEU C 1 84 ? -12.663 -10.536 -8.265 1.000 14.489 84 LEU C N 1
ATOM 2424 C CA . LEU C 1 84 ? -14.044 -10.896 -8.507 1.000 14.783 84 LEU C CA 1
ATOM 2425 C C . LEU C 1 84 ? -14.180 -12.366 -8.896 1.000 15.050 84 LEU C C 1
ATOM 2426 O O . LEU C 1 84 ? -15.181 -13.005 -8.534 1.000 16.132 84 LEU C O 1
ATOM 2431 N N . ALA C 1 85 ? -13.221 -12.894 -9.656 1.000 15.367 85 ALA C N 1
ATOM 2432 C CA . ALA C 1 85 ? -13.241 -14.305 -10.023 1.000 17.094 85 ALA C CA 1
ATOM 2433 C C . ALA C 1 85 ? -13.009 -15.174 -8.785 1.000 17.102 85 ALA C C 1
ATOM 2434 O O . ALA C 1 85 ? -13.733 -16.145 -8.547 1.000 19.533 85 ALA C O 1
ATOM 2436 N N . GLU C 1 86 ? -11.988 -14.855 -7.996 1.000 17.493 86 GLU C N 1
ATOM 2437 C CA . GLU C 1 86 ? -11.610 -15.700 -6.880 1.000 19.323 86 GLU C CA 1
ATOM 2438 C C . GLU C 1 86 ? -12.670 -15.637 -5.783 1.000 18.842 86 GLU C C 1
ATOM 2439 O O . GLU C 1 86 ? -13.009 -16.651 -5.194 1.000 21.885 86 GLU C O 1
ATOM 2445 N N . ARG C 1 87 ? -13.162 -14.443 -5.460 1.000 17.084 87 ARG C N 1
ATOM 2446 C CA . ARG C 1 87 ? -13.998 -14.268 -4.276 1.000 17.155 87 ARG C CA 1
ATOM 2447 C C . ARG C 1 87 ? -15.493 -14.393 -4.602 1.000 17.914 87 ARG C C 1
ATOM 2448 O O . ARG C 1 87 ? -16.224 -14.902 -3.751 1.000 19.597 87 ARG C O 1
ATOM 2456 N N . LEU C 1 88 ? -15.955 -13.895 -5.764 1.000 16.908 88 LEU C N 1
ATOM 2457 C CA . LEU C 1 88 ? -17.372 -13.909 -6.117 1.000 16.784 88 LEU C CA 1
ATOM 2458 C C . LEU C 1 88 ? -17.681 -14.909 -7.236 1.000 17.064 88 LEU C C 1
ATOM 2459 O O . LEU C 1 88 ? -18.847 -15.060 -7.600 1.000 18.008 88 LEU C O 1
ATOM 2464 N N . ARG C 1 89 ? -16.663 -15.582 -7.788 1.000 16.830 89 ARG C N 1
ATOM 2465 C CA . ARG C 1 89 ? -16.855 -16.589 -8.834 1.000 18.247 89 ARG C CA 1
ATOM 2466 C C . ARG C 1 89 ? -17.478 -15.973 -10.092 1.000 16.647 89 ARG C C 1
ATOM 2467 O O . ARG C 1 89 ? -18.219 -16.634 -10.816 1.000 19.743 89 ARG C O 1
ATOM 2475 N N . ILE C 1 90 ? -17.084 -14.746 -10.429 1.000 15.152 90 ILE C N 1
ATOM 2476 C CA . ILE C 1 90 ? -17.539 -14.083 -11.635 1.000 15.162 90 ILE C CA 1
ATOM 2477 C C . ILE C 1 90 ? -16.458 -14.189 -12.700 1.000 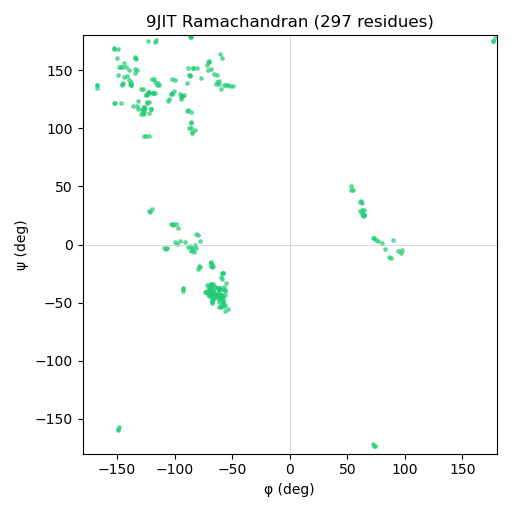15.169 90 ILE C C 1
ATOM 2478 O O . ILE C 1 90 ? -15.295 -13.821 -12.446 1.000 16.554 90 ILE C O 1
ATOM 2483 N N A SER C 1 91 ? -16.860 -14.556 -13.925 0.500 15.009 91 SER C N 1
ATOM 2484 N N B SER C 1 91 ? -16.810 -14.685 -13.883 0.500 15.714 91 SER C N 1
ATOM 2485 C CA A SER C 1 91 ? -15.947 -14.649 -15.059 0.500 15.030 91 SER C CA 1
ATOM 2486 C CA B SER C 1 91 ? -15.830 -14.769 -14.954 0.500 16.168 91 SER C CA 1
ATOM 2487 C C A SER C 1 91 ? -15.401 -13.277 -15.455 0.500 14.658 91 SER C C 1
ATOM 2488 C C B SER C 1 91 ? -15.382 -13.357 -15.334 0.500 15.256 91 SER C C 1
ATOM 2489 O O A SER C 1 91 ? -16.158 -12.317 -15.710 0.500 13.294 91 SER C O 1
ATOM 2490 O O B SER C 1 91 ? -16.244 -12.463 -15.355 0.500 14.465 91 SER C O 1
ATOM 2495 N N . PRO C 1 92 ? -14.072 -13.124 -15.643 1.000 15.805 92 PRO C N 1
ATOM 2496 C CA . PRO C 1 92 ? -13.577 -11.820 -16.081 1.000 15.265 92 PRO C CA 1
ATOM 2497 C C . PRO C 1 92 ? -14.268 -11.226 -17.298 1.000 14.977 92 PRO C C 1
ATOM 2498 O O . PRO C 1 92 ? -14.322 -9.998 -17.436 1.000 14.714 92 PRO C O 1
ATOM 2502 N N . ASP C 1 93 ? -14.724 -12.079 -18.235 1.000 15.161 93 ASP C N 1
ATOM 2503 C CA . ASP C 1 93 ? -15.385 -11.593 -19.430 1.000 16.127 93 ASP C CA 1
ATOM 2504 C C . ASP C 1 93 ? -16.849 -11.212 -19.180 1.000 14.275 93 ASP C C 1
ATOM 2505 O O . ASP C 1 93 ? -17.525 -10.819 -20.126 1.000 15.202 93 ASP C O 1
ATOM 2510 N N . ARG C 1 94 ? -17.270 -11.213 -17.905 1.000 13.135 94 ARG C N 1
ATOM 2511 C CA . ARG C 1 94 ? -18.573 -10.712 -17.503 1.000 13.170 94 ARG C CA 1
ATOM 2512 C C . ARG C 1 94 ? -18.440 -9.582 -16.477 1.000 12.483 94 ARG C C 1
ATOM 2513 O O . ARG C 1 94 ? -19.334 -9.362 -15.667 1.000 12.567 94 ARG C O 1
ATOM 2521 N N . VAL C 1 95 ? -17.314 -8.861 -16.552 1.000 12.578 95 VAL C N 1
ATOM 2522 C CA . VAL C 1 95 ? -17.021 -7.705 -15.705 1.000 12.375 95 VAL C CA 1
ATOM 2523 C C . VAL C 1 95 ? -16.754 -6.490 -16.588 1.000 12.007 95 VAL C C 1
ATOM 2524 O O . VAL C 1 95 ? -15.912 -6.564 -17.481 1.000 13.111 95 VAL C O 1
ATOM 2528 N N . TYR C 1 96 ? -17.422 -5.364 -16.294 1.000 11.345 96 TYR C N 1
ATOM 2529 C CA . TYR C 1 96 ? -16.988 -4.078 -16.784 1.000 11.538 96 TYR C CA 1
ATOM 2530 C C . TYR C 1 96 ? -16.552 -3.226 -15.608 1.000 11.270 96 TYR C C 1
ATOM 2531 O O . TYR C 1 96 ? -17.250 -3.194 -14.570 1.000 11.792 96 TYR C O 1
ATOM 2540 N N . ILE C 1 97 ? -15.450 -2.507 -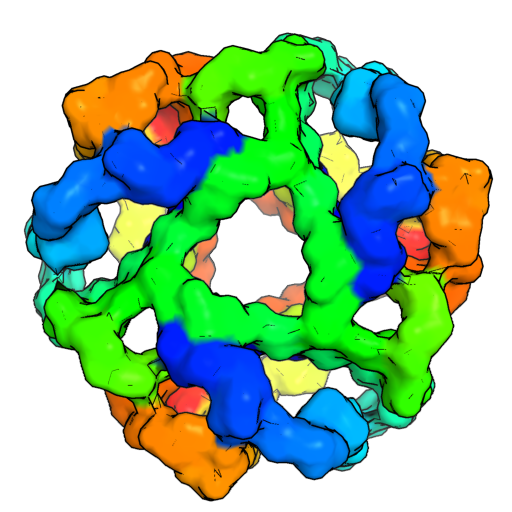15.801 1.000 10.881 97 ILE C N 1
ATOM 2541 C CA . ILE C 1 97 ? -14.996 -1.524 -14.814 1.000 11.080 97 ILE C CA 1
ATOM 2542 C C . ILE C 1 97 ? -14.768 -0.204 -15.525 1.000 11.235 97 ILE C C 1
ATOM 2543 O O . ILE C 1 97 ? -13.922 -0.113 -16.406 1.000 12.976 97 ILE C O 1
ATOM 2548 N N . ASN C 1 98 ? -15.529 0.833 -15.164 1.000 10.838 98 ASN C N 1
ATOM 2549 C CA . ASN C 1 98 ? -15.311 2.151 -15.710 1.000 10.815 98 ASN C CA 1
ATOM 2550 C C . ASN C 1 98 ? -14.364 2.923 -14.816 1.000 10.805 98 ASN C C 1
ATOM 2551 O O . ASN C 1 98 ? -14.609 3.024 -13.612 1.000 11.878 98 ASN C O 1
ATOM 2556 N N . TYR C 1 99 ? -13.321 3.493 -15.404 1.000 10.832 99 TYR C N 1
ATOM 2557 C CA . TYR C 1 99 ? -12.317 4.286 -14.693 1.000 10.797 99 TYR C CA 1
ATOM 2558 C C . TYR C 1 99 ? -12.583 5.759 -14.953 1.000 10.957 99 TYR C C 1
ATOM 2559 O O . TYR C 1 99 ? -12.718 6.167 -16.112 1.000 12.456 99 TYR C O 1
ATOM 2568 N N . HIS C 1 100 ? -12.628 6.539 -13.872 1.000 10.552 100 HIS C N 1
ATOM 2569 C CA . HIS C 1 100 ? -12.976 7.949 -13.938 1.000 10.809 100 HIS C CA 1
ATOM 2570 C C . HIS C 1 100 ? -11.896 8.764 -13.235 1.000 10.708 100 HIS C C 1
ATOM 2571 O O . HIS C 1 100 ? -11.727 8.642 -12.013 1.000 11.853 100 HIS C O 1
ATOM 2578 N N . ASP C 1 101 ? -11.138 9.557 -13.992 1.000 11.323 101 ASP C N 1
ATOM 2579 C CA . ASP C 1 101 ? -10.092 10.408 -13.464 1.000 12.197 101 ASP C CA 1
ATOM 2580 C C . ASP C 1 101 ? -10.699 11.751 -13.050 1.000 12.337 101 ASP C C 1
ATOM 2581 O O . ASP C 1 101 ? -10.984 12.582 -13.891 1.000 14.346 101 ASP C O 1
ATOM 2586 N N . MET C 1 102 ? -10.944 11.915 -11.769 1.000 11.628 102 MET C N 1
ATOM 2587 C CA . MET C 1 102 ? -11.595 13.096 -11.227 1.000 11.601 102 MET C CA 1
ATOM 2588 C C . MET C 1 102 ? -10.585 14.213 -10.990 1.000 12.040 102 MET C C 1
ATOM 2589 O O . MET C 1 102 ? -9.490 13.974 -10.484 1.000 13.320 102 MET C O 1
ATOM 2594 N N A ASN C 1 103 ? -10.969 15.440 -11.347 0.500 12.066 103 ASN C N 1
ATOM 2595 N N B ASN C 1 103 ? -10.968 15.444 -11.286 0.500 11.881 103 ASN C N 1
ATOM 2596 C CA A ASN C 1 103 ? -10.261 16.645 -10.926 0.500 12.380 103 ASN C CA 1
ATOM 2597 C CA B ASN C 1 103 ? -10.140 16.565 -10.873 0.500 12.138 103 ASN C CA 1
ATOM 2598 C C A ASN C 1 103 ? -10.428 16.821 -9.399 0.500 11.421 103 ASN C C 1
ATOM 2599 C C B ASN C 1 103 ? -10.423 16.848 -9.410 0.500 11.577 103 ASN C C 1
ATOM 2600 O O A ASN C 1 103 ? -11.506 16.601 -8.828 0.500 10.520 103 ASN C O 1
ATOM 2601 O O B ASN C 1 103 ? -11.586 16.821 -8.993 0.500 10.972 103 ASN C O 1
ATOM 2610 N N . ALA C 1 104 ? -9.372 17.253 -8.708 1.000 12.445 104 ALA C N 1
ATOM 2611 C CA . ALA C 1 104 ? -9.468 17.511 -7.283 1.000 12.185 104 ALA C CA 1
ATOM 2612 C C . ALA C 1 104 ? -10.562 18.511 -6.907 1.000 11.704 104 ALA C C 1
ATOM 2613 O O . ALA C 1 104 ? -11.231 18.379 -5.894 1.000 12.212 104 ALA C O 1
ATOM 2615 N N . ALA C 1 105 ? -10.751 19.541 -7.743 1.000 11.808 105 ALA C N 1
ATOM 2616 C CA . ALA C 1 105 ? -11.772 20.545 -7.493 1.000 12.012 105 ALA C CA 1
ATOM 2617 C C . ALA C 1 105 ? -13.199 20.005 -7.633 1.000 11.195 105 ALA C C 1
ATOM 2618 O O . ALA C 1 105 ? -14.141 20.667 -7.205 1.000 12.059 105 ALA C O 1
ATOM 2620 N N . ASN C 1 106 ? -13.338 18.838 -8.271 1.000 10.801 106 ASN C N 1
ATOM 2621 C CA . ASN C 1 106 ? -14.610 18.174 -8.487 1.000 10.564 106 ASN C CA 1
ATOM 2622 C C . ASN C 1 106 ? -14.869 17.028 -7.521 1.000 9.957 106 ASN C C 1
ATOM 2623 O O . ASN C 1 106 ? -15.777 16.219 -7.757 1.000 10.384 106 ASN C O 1
ATOM 2628 N N . VAL C 1 107 ? -14.136 16.987 -6.398 1.000 10.108 107 VAL C N 1
ATOM 2629 C CA . VAL C 1 107 ? -14.388 16.013 -5.354 1.000 10.021 107 VAL C CA 1
ATOM 2630 C C . VAL C 1 107 ? -14.545 16.742 -4.026 1.000 10.007 107 VAL C C 1
ATOM 2631 O O . VAL C 1 107 ? -13.606 17.360 -3.530 1.000 11.208 107 VAL C O 1
ATOM 2635 N N . GLY C 1 108 ? -15.753 16.654 -3.467 1.000 10.141 108 GLY C N 1
ATOM 2636 C CA . GLY C 1 108 ? -16.057 17.151 -2.139 1.000 10.455 108 GLY C CA 1
ATOM 2637 C C . GLY C 1 108 ? -15.755 16.145 -1.055 1.000 10.426 108 GLY C C 1
ATOM 2638 O O . GLY C 1 108 ? -15.928 14.936 -1.226 1.000 10.572 108 GLY C O 1
ATOM 2639 N N . TRP C 1 109 ? -15.304 16.673 0.096 1.000 10.760 109 TRP C N 1
ATOM 2640 C CA . TRP C 1 109 ? -14.941 15.874 1.259 1.000 11.013 109 TRP C CA 1
ATOM 2641 C C . TRP C 1 109 ? -14.800 16.857 2.404 1.000 11.133 109 TRP C C 1
ATOM 2642 O O . TRP C 1 109 ? -14.192 17.916 2.261 1.000 12.194 109 TRP C O 1
ATOM 2653 N N . ASN C 1 110 ? -15.326 16.513 3.592 1.000 11.377 110 ASN C N 1
ATOM 2654 C CA . ASN C 1 110 ? -15.017 17.286 4.799 1.000 12.470 110 ASN C CA 1
ATOM 2655 C C . ASN C 1 110 ? -15.296 18.777 4.634 1.000 13.216 110 ASN C C 1
ATOM 2656 O O . ASN C 1 110 ? -14.471 19.611 4.991 1.000 15.127 110 ASN C O 1
ATOM 2661 N N . ASN C 1 111 ? -16.474 19.091 4.098 1.000 13.108 111 ASN C N 1
ATOM 2662 C CA . ASN C 1 111 ? -16.982 20.458 4.012 1.000 14.103 111 ASN C CA 1
ATOM 2663 C C . ASN C 1 111 ? -16.317 21.291 2.929 1.000 13.327 111 ASN C C 1
ATOM 2664 O O . ASN C 1 111 ? -16.657 22.470 2.821 1.000 15.785 111 ASN C O 1
ATOM 2669 N N . SER C 1 112 ? -15.416 20.703 2.112 1.000 12.648 112 SER C N 1
ATOM 2670 C CA . SER C 1 112 ? -14.742 21.475 1.085 1.000 12.800 112 SER C CA 1
ATOM 2671 C C . SER C 1 112 ? -14.442 20.538 -0.086 1.000 11.434 112 SER C C 1
ATOM 2672 O O . SER C 1 112 ? -15.141 19.536 -0.231 1.000 12.918 112 SER C O 1
ATOM 2675 N N . THR C 1 113 ? -13.494 20.882 -0.933 1.000 12.197 113 THR C N 1
ATOM 2676 C CA . THR C 1 113 ? -13.036 19.979 -1.984 1.000 11.415 113 THR C CA 1
ATOM 2677 C C . THR C 1 113 ? -11.577 19.630 -1.763 1.000 11.906 113 THR C C 1
ATOM 2678 O O . THR C 1 113 ? -10.916 20.214 -0.905 1.000 14.462 113 THR C O 1
ATOM 2682 N N . PHE C 1 114 ? -11.059 18.720 -2.588 1.000 11.687 114 PHE C N 1
ATOM 2683 C CA . PHE C 1 114 ? -9.652 18.361 -2.532 1.000 12.529 114 PHE C CA 1
ATOM 2684 C C . PHE C 1 114 ? -8.748 19.355 -3.271 1.000 13.094 114 PHE C C 1
ATOM 2685 O O . PHE C 1 114 ? -7.529 19.166 -3.247 1.000 14.813 114 PHE C O 1
ATOM 2693 N N . ALA C 1 115 ? -9.285 20.381 -3.925 1.000 13.592 115 ALA C N 1
ATOM 2694 C CA . ALA C 1 115 ? -8.413 21.309 -4.618 1.000 14.426 115 ALA C CA 1
ATOM 2695 C C . ALA C 1 115 ? -7.426 21.995 -3.675 1.000 15.946 115 ALA C C 1
ATOM 2696 O O . ALA C 1 115 ? -7.854 22.366 -2.570 1.000 17.450 115 ALA C O 1
#

Foldseek 3Di:
DEKEKEKAQAPVLQDPCLQVVVLVVVCVLLVPHSVPYYYYYHYNDDDDAPRHRDIAIEMEDEDQDQDDDVSVVVVLVVVLVSCCVRVVHHSVRYDYHYHHDHQQRADDDNHTSD/DEKEKEKAQAPVLQDPCLQVVVLVVVCVLQVHDSVPYHYYYHYNDDDDAPNHNDIAIEMEDEDQDSDDDVSVVVVLVVVQVSCCVRVVHHSVRYDYHYHHDHQQPADDDNHTRD/DEKEKAKAQAPVLQDVCLQVVVLVLVCVLLVPDSVPYYYYYHYNDDDDAPNHNDIAIEMEDEDQDLDDDVSVVVVLVVVQVSCCVRRVHHSVRYDYHYHHDHQQRADDDNHTRD

Sequence (342 aa):
PMFIVVNTNVPRASVPDGFLLSELTQQLAQATGKPPQYIAVHVVPDQLLMAFGGSSSEPCALCHLHSIGKIGGAQNRSYSKLLCGLLAERLRISSPDRVYINYHDMNAANVGWNNSTFAPMFIVVNTNVPRASVPDGFLSSELTQQLAQATGKPPQYIAVHVVPDQLMAFGGSSEPCALCHLHSIGKIGGAQNRSYSKLLCGLLAERLRISSPDRVYINYHDMNNAANVGWNNSTFAPMFIVVNTNVPRASVPDGFLSELTQQLAQATGKPPQYIAVHVVPDQLLMAFGGSSEPCALCHLHSIGKIGGAQNRSYSKLLCGLLAERLRISSPDRVYINYHDMNNAANVGWNNSTFA

Secondary structure (DSSP, 8-state):
-EEEEEESS-GGGS-TTHHHHHHHHHHHHH---GGG-EEEEE-S-EEEETTB-SS-EEEEEEESS--SHHHHHHHHHHHHHHHHHHH---GGGEEEEEEE--GGGEEETTEE--/-EEEEEESS-GGGS-TTHHHHHHHHHHHHH---GGG-EEEEE-S-EEEETTB-SS-EEEEEEESS--SHHHHHHHHHHHHHHHHHHH---GGGEEEEEEE--GGGEEETTEE--/-EEEEEESS-GGGS-TTHHHHHHHHHHHHH---GGG-EEEEE-S-EEEETTB-SS-EEEEEEESS--SHHHHHHHHHHHHHHHHHHH---GGGEEEEEEE--GGGEEETTEE--

B-factor: mean 18.4, std 11.52, range [8.63, 107.36]

Radius of gyration: 18.58 Å; Cα contacts (8 Å, |Δi|>4): 871; chains: 3; bounding box: 45×45×45 Å